Protein AF-0000000080067194 (afdb_homodimer)

Solvent-accessible surface area (backbone atoms only — not comparable to full-atom values): 16342 Å² total; per-residue (Å²): 127,78,78,70,70,75,57,92,46,58,91,54,58,65,71,55,51,49,49,46,51,51,51,24,46,51,63,48,48,61,90,55,68,52,81,42,88,89,47,49,65,57,35,32,50,46,27,33,51,48,39,51,53,51,52,52,62,73,47,53,53,93,48,86,85,49,70,63,46,59,31,41,38,30,36,29,34,41,31,41,45,80,68,72,58,76,77,58,68,68,69,83,74,76,70,77,70,69,82,77,48,74,49,72,47,73,44,74,48,70,56,81,75,51,25,46,60,48,73,45,72,48,73,80,27,52,89,24,42,27,42,36,42,38,36,42,36,40,38,56,51,127,129,78,77,70,68,73,58,92,45,57,93,54,59,66,72,55,51,49,49,47,51,50,52,24,44,50,64,49,46,60,90,56,68,54,82,42,88,90,47,50,64,57,35,34,50,46,28,34,51,47,38,52,54,51,50,53,62,74,47,51,52,91,48,86,86,50,71,63,45,58,31,38,40,29,36,29,35,42,29,40,46,78,68,73,60,74,76,60,68,69,68,84,74,76,69,77,70,70,82,77,49,74,51,70,47,75,44,72,49,70,56,80,72,51,26,47,62,49,75,44,73,49,74,80,27,52,89,24,43,27,42,36,42,39,38,41,34,40,38,56,51,127

Radius of gyration: 20.47 Å; Cα contacts (8 Å, |Δi|>4): 449; chains: 2; bounding box: 40×68×44 Å

Organism: NCBI:txid656916

Nearest PDB structures (foldseek):
  5hxl-assembly1_A-2  TM=9.287E-01  e=2.977E-14  Pyricularia oryzae 70-15
  5hyc-assembly1_A  TM=8.710E-01  e=6.157E-14  Pyricularia oryzae 70-15
  5hyc-assembly1_B  TM=9.328E-01  e=5.818E-13  Pyricularia oryzae 70-15
  5vky-assembly1_B  TM=7.807E-01  e=1.372E-05  Saccharomyces cerevisiae JAY291
  5hxl-assembly1_A-2  TM=9.285E-01  e=4.407E-14  Pyricularia oryzae 70-15

InterPro domains:
  IPR005334 Dynein light chain Tctex-1-like [PF03645] (17-136)
  IPR005334 Dynein light chain Tctex-1-like [PTHR21255] (11-139)
  IPR038586 Tctex-1-like superfamily [G3DSA:3.30.1140.40] (15-141)

Sequence (284 aa):
MAVETAPTSSPVPIADLTKIASEACDSALNGVEGYEHTKVGEWNSQIINTILKALISATAPSTPSAAAPYRFTVNSTIVTTSLIDKSAAAEGAASNTGKRGMHSASGAFWDVNRDGMWTFKYPGADERGLDVVVSVTWFAVNMAVETAPTSSPVPIADLTKIASEACDSALNGVEGYEHTKVGEWNSQIINTILKALISATAPSTPSAAAPYRFTVNSTIVTTSLIDKSAAAEGAASNTGKRGMHSASGAFWDVNRDGMWTFKYPGADERGLDVVVSVTWFAVN

Structure (mmCIF, N/CA/C/O backbone):
data_AF-0000000080067194-model_v1
#
loop_
_entity.id
_entity.type
_entity.pdbx_description
1 polymer 'Dynein light chain (Tctex1)'
#
loop_
_atom_site.group_PDB
_atom_site.id
_atom_site.type_symbol
_atom_site.label_atom_id
_atom_site.label_alt_id
_atom_site.label_comp_id
_atom_site.label_asym_id
_atom_site.label_entity_id
_atom_site.label_seq_id
_atom_site.pdbx_PDB_ins_code
_atom_site.Cartn_x
_atom_site.Cartn_y
_atom_site.Cartn_z
_atom_site.occupancy
_atom_site.B_iso_or_equiv
_atom_site.auth_seq_id
_atom_site.auth_comp_id
_atom_site.auth_asym_id
_atom_site.auth_atom_id
_atom_site.pdbx_PDB_model_num
ATOM 1 N N . MET A 1 1 ? -6.77 13.094 -8.398 1 23.84 1 MET A N 1
ATOM 2 C CA . MET A 1 1 ? -7.453 11.914 -7.883 1 23.84 1 MET A CA 1
ATOM 3 C C . MET A 1 1 ? -7.586 10.844 -8.969 1 23.84 1 MET A C 1
ATOM 5 O O . MET A 1 1 ? -8.398 10.984 -9.883 1 23.84 1 MET A O 1
ATOM 9 N N . ALA A 1 2 ? -6.574 10.398 -9.586 1 30.44 2 ALA A N 1
ATOM 10 C CA . ALA A 1 2 ? -6.664 9.68 -10.859 1 30.44 2 ALA A CA 1
ATOM 11 C C . ALA A 1 2 ? -7.738 8.602 -10.797 1 30.44 2 ALA A C 1
ATOM 13 O O . ALA A 1 2 ? -7.938 7.969 -9.758 1 30.44 2 ALA A O 1
ATOM 14 N N . VAL A 1 3 ? -8.711 8.828 -11.492 1 36.75 3 VAL A N 1
ATOM 15 C CA . VAL A 1 3 ? -9.766 7.863 -11.758 1 36.75 3 VAL A CA 1
ATOM 16 C C . VAL A 1 3 ? -9.164 6.473 -11.945 1 36.75 3 VAL A C 1
ATOM 18 O O . VAL A 1 3 ? -8.266 6.285 -12.773 1 36.75 3 VAL A O 1
ATOM 21 N N . GLU A 1 4 ? -8.75 5.773 -10.938 1 45 4 GLU A N 1
ATOM 22 C CA . GLU A 1 4 ? -8.266 4.398 -11.023 1 45 4 GLU A CA 1
ATOM 23 C C . GLU A 1 4 ? -9.141 3.557 -11.945 1 45 4 GLU A C 1
ATOM 25 O O . GLU A 1 4 ? -10.344 3.434 -11.719 1 45 4 GLU A O 1
ATOM 30 N N . THR A 1 5 ? -8.898 3.621 -13.133 1 47.06 5 THR A N 1
ATOM 31 C CA . THR A 1 5 ? -9.539 2.709 -14.078 1 47.06 5 THR A CA 1
ATOM 32 C C . THR A 1 5 ? -9.734 1.332 -13.445 1 47.06 5 THR A C 1
ATOM 34 O O . THR A 1 5 ? -8.859 0.842 -12.734 1 47.06 5 THR A O 1
ATOM 37 N N . ALA A 1 6 ? -11.055 1.004 -13.25 1 53.69 6 ALA A N 1
ATOM 38 C CA . ALA A 1 6 ? -11.461 -0.319 -12.781 1 53.69 6 ALA A CA 1
ATOM 39 C C . ALA A 1 6 ? -10.57 -1.407 -13.367 1 53.69 6 ALA A C 1
ATOM 41 O O . ALA A 1 6 ? -10.266 -1.396 -14.562 1 53.69 6 ALA A O 1
ATOM 42 N N . PRO A 1 7 ? -9.852 -1.994 -12.398 1 62.62 7 PRO A N 1
ATOM 43 C CA . PRO A 1 7 ? -9.039 -3.092 -12.93 1 62.62 7 PRO A CA 1
ATOM 44 C C . PRO A 1 7 ? -9.836 -4.027 -13.836 1 62.62 7 PRO A C 1
ATOM 46 O O . PRO A 1 7 ? -11.023 -4.258 -13.602 1 62.62 7 PRO A O 1
ATOM 49 N N . THR A 1 8 ? -9.547 -4.32 -15.047 1 60.41 8 THR A N 1
ATOM 50 C CA . THR A 1 8 ? -10.18 -5.156 -16.062 1 60.41 8 THR A CA 1
ATOM 51 C C . THR A 1 8 ? -10.469 -6.547 -15.5 1 60.41 8 THR A C 1
ATOM 53 O O . THR A 1 8 ? -11.438 -7.199 -15.914 1 60.41 8 THR A O 1
ATOM 56 N N . SER A 1 9 ? -9.68 -7.184 -14.492 1 83.12 9 SER A N 1
ATOM 57 C CA . SER A 1 9 ? -9.891 -8.539 -13.984 1 83.12 9 SER A CA 1
ATOM 58 C C . SER A 1 9 ? -9.789 -8.578 -12.469 1 83.12 9 SER A C 1
ATOM 60 O O . SER A 1 9 ? -8.727 -8.867 -11.914 1 83.12 9 SER A O 1
ATOM 62 N N . SER A 1 10 ? -10.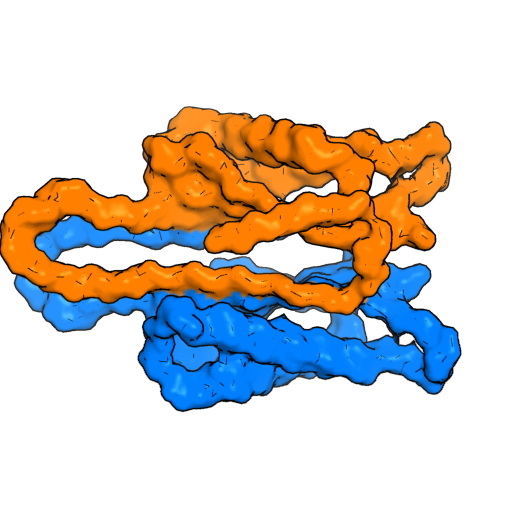82 -8.102 -11.812 1 93.12 10 SER A N 1
ATOM 63 C CA . SER A 1 10 ? -10.875 -8.164 -10.352 1 93.12 10 SER A CA 1
ATOM 64 C C . SER A 1 10 ? -11.5 -9.469 -9.875 1 93.12 10 SER A C 1
ATOM 66 O O . SER A 1 10 ? -12.297 -10.078 -10.586 1 93.12 10 SER A O 1
ATOM 68 N N . PRO A 1 11 ? -11.086 -9.969 -8.711 1 95.56 11 PRO A N 1
ATOM 69 C CA . PRO A 1 11 ? -11.594 -11.242 -8.195 1 95.56 11 PRO A CA 1
ATOM 70 C C . PRO A 1 11 ? -13.094 -11.219 -7.926 1 95.56 11 PRO A C 1
ATOM 72 O O . PRO A 1 11 ? -13.742 -12.266 -7.934 1 95.56 11 PRO A O 1
ATOM 75 N N . VAL A 1 12 ? -13.617 -10.062 -7.613 1 96.56 12 VAL A N 1
ATOM 76 C CA . VAL A 1 12 ? -15.047 -9.797 -7.453 1 96.56 12 VAL A CA 1
ATOM 77 C C . VAL A 1 12 ? -15.414 -8.508 -8.195 1 96.56 12 VAL A C 1
ATOM 79 O O . VAL A 1 12 ? -14.57 -7.641 -8.406 1 96.56 12 VAL A O 1
ATOM 82 N N . PRO A 1 13 ? -16.703 -8.414 -8.602 1 96.06 13 PRO A N 1
ATOM 83 C CA . PRO A 1 13 ? -17.078 -7.176 -9.281 1 96.06 13 PRO A CA 1
ATOM 84 C C . PRO A 1 13 ? -16.781 -5.934 -8.445 1 96.06 13 PRO A C 1
ATOM 86 O O . PRO A 1 13 ? -16.938 -5.957 -7.219 1 96.06 13 PRO A O 1
ATOM 89 N N . ILE A 1 14 ? -16.453 -4.844 -9.102 1 96.25 14 ILE A N 1
ATOM 90 C CA . ILE A 1 14 ? -16.031 -3.611 -8.438 1 96.25 14 ILE A CA 1
ATOM 91 C C . ILE A 1 14 ? -17.156 -3.094 -7.551 1 96.25 14 ILE A C 1
ATOM 93 O O . ILE A 1 14 ? -16.922 -2.545 -6.477 1 96.25 14 ILE A O 1
ATOM 97 N N . ALA A 1 15 ? -18.328 -3.209 -8.008 1 96.62 15 ALA A N 1
ATOM 98 C CA . ALA A 1 15 ? -19.469 -2.797 -7.199 1 96.62 15 ALA A CA 1
ATOM 99 C C . ALA A 1 15 ? -19.5 -3.541 -5.867 1 96.62 15 ALA A C 1
ATOM 101 O O . ALA A 1 15 ? -19.812 -2.953 -4.828 1 96.62 15 ALA A O 1
ATOM 102 N N . ASP A 1 16 ? -19.188 -4.832 -5.91 1 97.62 16 ASP A N 1
ATOM 103 C CA . ASP A 1 16 ? -19.141 -5.637 -4.691 1 97.62 16 ASP A CA 1
ATOM 104 C C . ASP A 1 16 ? -17.953 -5.242 -3.818 1 97.62 16 ASP A C 1
ATOM 106 O O . ASP A 1 16 ? -18.078 -5.164 -2.594 1 97.62 16 ASP A O 1
ATOM 110 N N . LEU A 1 17 ? -16.781 -5.023 -4.441 1 97.81 17 LEU A N 1
ATOM 111 C CA . LEU A 1 17 ? -15.609 -4.57 -3.709 1 97.81 17 LEU A CA 1
ATOM 112 C C . LEU A 1 17 ? -15.891 -3.26 -2.98 1 97.81 17 LEU A C 1
ATOM 114 O O . LEU A 1 17 ? -15.531 -3.1 -1.813 1 97.81 17 LEU A O 1
ATOM 118 N N . THR A 1 18 ? -16.578 -2.369 -3.67 1 98.19 18 THR A N 1
ATOM 119 C CA . THR A 1 18 ? -16.953 -1.08 -3.094 1 98.19 18 THR A CA 1
ATOM 120 C C . THR A 1 18 ? -17.875 -1.267 -1.892 1 98.19 18 THR A C 1
ATOM 122 O O . THR A 1 18 ? -17.688 -0.628 -0.854 1 98.19 18 THR A O 1
ATOM 125 N N . LYS A 1 19 ? -18.812 -2.131 -2.08 1 98.56 19 LYS A N 1
ATOM 126 C CA . LYS A 1 19 ? -19.734 -2.428 -0.989 1 98.56 19 LYS A CA 1
ATOM 127 C C . LYS A 1 19 ? -19 -3.016 0.21 1 98.56 19 LYS A C 1
ATOM 129 O O . LYS A 1 19 ? -19.203 -2.586 1.346 1 98.56 19 LYS A O 1
ATOM 134 N N . ILE A 1 20 ? -18.125 -3.977 -0.023 1 98.69 20 ILE A N 1
ATOM 135 C CA . ILE A 1 20 ? -17.344 -4.621 1.024 1 98.69 20 ILE A CA 1
ATOM 136 C C . ILE A 1 20 ? -16.531 -3.572 1.779 1 98.69 20 ILE A C 1
ATOM 138 O O . ILE A 1 20 ? -16.547 -3.529 3.012 1 98.69 20 ILE A O 1
ATOM 142 N N . ALA A 1 21 ? -15.836 -2.689 1.052 1 98.81 21 ALA A N 1
ATOM 143 C CA . ALA A 1 21 ? -14.984 -1.672 1.663 1 98.81 21 ALA A CA 1
ATOM 144 C C . ALA A 1 21 ? -15.82 -0.649 2.43 1 98.81 21 ALA A C 1
ATOM 146 O O . ALA A 1 21 ? -15.453 -0.241 3.533 1 98.81 21 ALA A O 1
ATOM 147 N N . SER A 1 22 ? -16.938 -0.228 1.842 1 98.81 22 SER A N 1
ATOM 148 C CA . SER A 1 22 ? -17.812 0.746 2.492 1 98.81 22 SER A CA 1
ATOM 149 C C . SER A 1 22 ? -18.359 0.206 3.809 1 98.81 22 SER A C 1
ATOM 151 O O . SER A 1 22 ? -18.344 0.902 4.828 1 98.81 22 SER A O 1
ATOM 153 N N . GLU A 1 23 ? -18.812 -1.011 3.793 1 98.75 23 GLU A N 1
ATOM 154 C CA . GLU A 1 23 ? -19.391 -1.625 4.984 1 98.75 23 GLU A CA 1
ATOM 155 C C . GLU A 1 23 ? -18.328 -1.822 6.07 1 98.75 23 GLU A C 1
ATOM 157 O O . GLU A 1 23 ? -18.609 -1.674 7.258 1 98.75 23 GLU A O 1
ATOM 162 N N . ALA A 1 24 ? -17.125 -2.238 5.672 1 98.94 24 ALA A N 1
ATOM 163 C CA . ALA A 1 24 ? -16.016 -2.379 6.621 1 98.94 24 ALA A CA 1
ATOM 164 C C . ALA A 1 24 ? -15.727 -1.052 7.312 1 98.94 24 ALA A C 1
ATOM 166 O O . ALA A 1 24 ? -15.555 -1.005 8.531 1 98.94 24 ALA A O 1
ATOM 167 N N . CYS A 1 25 ? -15.703 0.027 6.562 1 98.88 25 CYS A N 1
ATOM 168 C CA . CYS A 1 25 ? -15.445 1.351 7.121 1 98.88 25 CYS A CA 1
ATOM 169 C C . CYS A 1 25 ? -16.609 1.804 8 1 98.88 25 CYS A C 1
ATOM 171 O O . CYS A 1 25 ? -16.391 2.338 9.094 1 98.88 25 CYS A O 1
ATOM 173 N N . ASP A 1 26 ? -17.844 1.602 7.52 1 98.62 26 ASP A N 1
ATOM 174 C CA . ASP A 1 26 ? -19.016 1.959 8.297 1 98.62 26 ASP A CA 1
ATOM 175 C C . ASP A 1 26 ? -18.984 1.308 9.68 1 98.62 26 ASP A C 1
ATOM 177 O O . ASP A 1 26 ? -19.25 1.963 10.688 1 98.62 26 ASP A O 1
ATOM 181 N N . SER A 1 27 ? -18.656 0.092 9.648 1 98.69 27 SER A N 1
ATOM 182 C CA . SER A 1 27 ? -18.641 -0.665 10.898 1 98.69 27 SER A CA 1
ATOM 183 C C . SER A 1 27 ? -17.516 -0.183 11.812 1 98.69 27 SER A C 1
ATOM 185 O O . SER A 1 27 ? -17.734 0.059 13 1 98.69 27 SER A O 1
ATOM 187 N N . ALA A 1 28 ? -16.297 0.003 11.312 1 98.75 28 ALA A N 1
ATOM 188 C CA . ALA A 1 28 ? -15.117 0.354 12.102 1 98.75 28 ALA A CA 1
ATOM 189 C C . ALA A 1 28 ? -15.227 1.772 12.656 1 98.75 28 ALA A C 1
ATOM 191 O O . ALA A 1 28 ? -14.727 2.064 13.742 1 98.75 28 ALA A O 1
ATOM 192 N N . LEU A 1 29 ? -15.938 2.648 11.938 1 98.38 29 LEU A N 1
ATOM 193 C CA . LEU A 1 29 ? -15.945 4.059 12.305 1 98.38 29 LEU A CA 1
ATOM 194 C C . LEU A 1 29 ? -17.312 4.477 12.828 1 98.38 29 LEU A C 1
ATOM 196 O O . LEU A 1 29 ? -17.641 5.664 12.852 1 98.38 29 LEU A O 1
ATOM 200 N N . ASN A 1 30 ? -18.078 3.498 13.07 1 97.5 30 ASN A N 1
ATOM 201 C CA . ASN A 1 30 ? -19.375 3.809 13.672 1 97.5 30 ASN A CA 1
ATOM 202 C C . ASN A 1 30 ? -19.219 4.598 14.969 1 97.5 30 ASN A C 1
ATOM 204 O O . ASN A 1 30 ? -18.516 4.156 15.891 1 97.5 30 ASN A O 1
ATOM 208 N N . GLY A 1 31 ? -19.734 5.785 15.05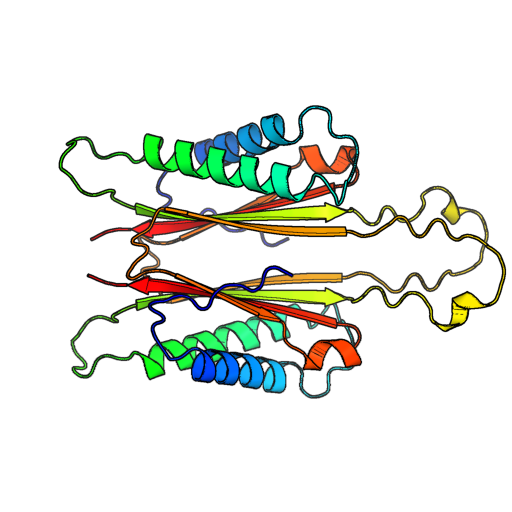5 1 96.94 31 GLY A N 1
ATOM 209 C CA . GLY A 1 31 ? -19.688 6.609 16.25 1 96.94 31 GLY A CA 1
ATOM 210 C C . GLY A 1 31 ? -18.422 7.438 16.359 1 96.94 31 GLY A C 1
ATOM 211 O O . GLY A 1 31 ? -18.234 8.172 17.328 1 96.94 31 GLY A O 1
ATOM 212 N N . VAL A 1 32 ? -17.547 7.324 15.461 1 96.56 32 VAL A N 1
ATOM 213 C CA . VAL A 1 32 ? -16.297 8.078 15.469 1 96.56 32 VAL A CA 1
ATOM 214 C C . VAL A 1 32 ? -16.547 9.5 14.969 1 96.56 32 VAL A C 1
ATOM 216 O O . VAL A 1 32 ? -17.203 9.695 13.945 1 96.56 32 VAL A O 1
ATOM 219 N N . GLU A 1 33 ? -16.016 10.477 15.664 1 94.88 33 GLU A N 1
ATOM 220 C CA . GLU A 1 33 ? -16.281 11.859 15.305 1 94.88 33 GLU A CA 1
ATOM 221 C C . GLU A 1 33 ? -15.016 12.578 14.867 1 94.88 33 GLU A C 1
ATOM 223 O O . GLU A 1 33 ? -15.055 13.766 14.523 1 94.88 33 GLU A O 1
ATOM 228 N N . GLY A 1 34 ? -13.922 11.93 15.031 1 94.56 34 GLY A N 1
ATOM 229 C CA . GLY A 1 34 ? -12.648 12.523 14.648 1 94.56 34 GLY A CA 1
ATOM 230 C C . GLY A 1 34 ? -11.469 11.602 14.891 1 94.56 34 GLY A C 1
ATOM 231 O O . GLY A 1 34 ? -11.625 10.523 15.461 1 94.56 34 GLY A O 1
ATOM 232 N N . TYR A 1 35 ? -10.375 12.086 14.461 1 95.38 35 TYR A N 1
ATOM 233 C CA . TYR A 1 35 ? -9.148 11.305 14.562 1 95.38 35 TYR A CA 1
ATOM 234 C C . TYR A 1 35 ? -8.75 11.102 16.016 1 95.38 35 TYR A C 1
ATOM 236 O O . TYR A 1 35 ? -8.766 12.047 16.812 1 95.38 35 TYR A O 1
ATOM 244 N N . GLU A 1 36 ? -8.391 9.93 16.453 1 95.69 36 GLU A N 1
ATOM 245 C CA . GLU A 1 36 ? -7.891 9.594 17.781 1 95.69 36 GLU A CA 1
ATOM 246 C C . GLU A 1 36 ? -6.656 8.703 17.688 1 95.69 36 GLU A C 1
ATOM 248 O O . GLU A 1 36 ? -6.758 7.516 17.375 1 95.69 36 GLU A O 1
ATOM 253 N N . HIS A 1 37 ? -5.516 9.227 18.094 1 94.62 37 HIS A N 1
ATOM 254 C CA . HIS A 1 37 ? -4.242 8.523 17.969 1 94.62 37 HIS A CA 1
ATOM 255 C C . HIS A 1 37 ? -4.27 7.184 18.688 1 94.62 37 HIS A C 1
ATOM 257 O O . HIS A 1 37 ? -3.643 6.219 18.234 1 94.62 37 HIS A O 1
ATOM 263 N N . THR A 1 38 ? -5 7.129 19.656 1 96.75 38 THR A N 1
ATOM 264 C CA . THR A 1 38 ? -4.984 5.934 20.484 1 96.75 38 THR A CA 1
ATOM 265 C C . THR A 1 38 ? -5.91 4.863 19.922 1 96.75 38 THR A C 1
ATOM 267 O O . THR A 1 38 ? -5.852 3.703 20.328 1 96.75 38 THR A O 1
ATOM 270 N N . LYS A 1 39 ? -6.797 5.203 18.938 1 97.94 39 LYS A N 1
ATOM 271 C CA . LYS A 1 39 ? -7.805 4.262 18.469 1 97.94 39 LYS A CA 1
ATOM 272 C C . LYS A 1 39 ? -7.629 3.967 16.984 1 97.94 39 LYS A C 1
ATOM 274 O O . LYS A 1 39 ? -8.117 2.951 16.484 1 97.94 39 LYS A O 1
ATOM 279 N N . VAL A 1 40 ? -7.008 4.816 16.266 1 98.19 40 VAL A N 1
ATOM 280 C CA . VAL A 1 40 ? -6.938 4.758 14.812 1 98.19 40 VAL A CA 1
ATOM 281 C C . VAL A 1 40 ? -6.324 3.43 14.383 1 98.19 40 VAL A C 1
ATOM 283 O O . VAL A 1 40 ? -6.699 2.875 13.344 1 98.19 40 VAL A O 1
ATOM 286 N N . GLY A 1 41 ? -5.395 2.918 15.141 1 98.38 41 GLY A N 1
ATOM 287 C CA . GLY A 1 41 ? -4.828 1.608 14.852 1 98.38 41 GLY A CA 1
ATOM 288 C C . GLY A 1 41 ? -5.863 0.5 14.844 1 98.38 41 GLY A C 1
ATOM 289 O O . GLY A 1 41 ? -5.84 -0.376 13.977 1 98.38 41 GLY A O 1
ATOM 290 N N . GLU A 1 42 ? -6.676 0.546 15.789 1 98.69 42 GLU A N 1
ATOM 291 C CA . GLU A 1 42 ? -7.742 -0.448 15.883 1 98.69 42 GLU A CA 1
ATOM 292 C C . GLU A 1 42 ? -8.727 -0.314 14.727 1 98.69 42 GLU A C 1
ATOM 294 O O . GLU A 1 42 ? -9.18 -1.317 14.172 1 98.69 42 GLU A O 1
ATOM 299 N N . TRP A 1 43 ? -9.109 0.909 14.383 1 98.81 43 TRP A N 1
ATOM 300 C CA . TRP A 1 43 ? -10.023 1.134 13.266 1 98.81 43 TRP A CA 1
ATOM 301 C C . TRP A 1 43 ? -9.453 0.543 11.977 1 98.81 43 TRP A C 1
ATOM 303 O O . TRP A 1 43 ? -10.148 -0.18 11.266 1 98.81 43 TRP A O 1
ATOM 313 N N . ASN A 1 44 ? -8.18 0.803 11.711 1 98.88 44 ASN A N 1
ATOM 314 C CA . ASN A 1 44 ? -7.523 0.268 10.523 1 98.88 44 ASN A CA 1
ATOM 315 C C . ASN A 1 44 ? -7.496 -1.258 10.539 1 98.88 44 ASN A C 1
ATOM 317 O O . ASN A 1 44 ? -7.77 -1.896 9.523 1 98.88 44 ASN A O 1
ATOM 321 N N . SER A 1 45 ? -7.207 -1.807 11.672 1 98.88 45 SER A N 1
ATOM 322 C CA . SER A 1 45 ? -7.164 -3.262 11.789 1 98.88 45 SER A CA 1
ATOM 323 C C . SER A 1 45 ? -8.531 -3.877 11.5 1 98.88 45 SER A C 1
ATOM 325 O O . SER A 1 45 ? -8.625 -4.895 10.805 1 98.88 45 SER A O 1
ATOM 327 N N . GLN A 1 46 ? -9.531 -3.305 12 1 98.94 46 GLN A N 1
ATOM 328 C CA . GLN A 1 46 ? -10.875 -3.812 11.773 1 98.94 46 GLN A CA 1
ATOM 329 C C . GLN A 1 46 ? -11.258 -3.727 10.297 1 98.94 46 GLN A C 1
ATOM 331 O O . GLN A 1 46 ? -11.82 -4.668 9.734 1 98.94 46 GLN A O 1
ATOM 336 N N . ILE A 1 47 ? -10.945 -2.611 9.68 1 98.94 47 ILE A N 1
ATOM 337 C CA . ILE A 1 47 ? -11.234 -2.42 8.266 1 98.94 47 ILE A CA 1
ATOM 338 C C . ILE A 1 47 ? -10.531 -3.5 7.441 1 98.94 47 ILE A C 1
ATOM 340 O O . ILE A 1 47 ? -11.164 -4.188 6.637 1 98.94 47 ILE A O 1
ATOM 344 N N . ILE A 1 48 ? -9.305 -3.697 7.688 1 98.94 48 ILE A N 1
ATOM 345 C CA . ILE A 1 48 ? -8.461 -4.625 6.934 1 98.94 48 ILE A CA 1
ATOM 346 C C . ILE A 1 48 ? -8.977 -6.051 7.109 1 98.94 48 ILE A C 1
ATOM 348 O O . ILE A 1 48 ? -9.188 -6.766 6.129 1 98.94 48 ILE A O 1
ATOM 352 N N . ASN A 1 49 ? -9.258 -6.438 8.32 1 98.88 49 ASN A N 1
ATOM 353 C CA . ASN A 1 49 ? -9.695 -7.797 8.625 1 98.88 49 ASN A CA 1
ATOM 354 C C . ASN A 1 49 ? -11.055 -8.102 8.008 1 98.88 49 ASN A C 1
ATOM 356 O O . ASN A 1 49 ? -11.273 -9.195 7.48 1 98.88 49 ASN A O 1
ATOM 360 N N . THR A 1 50 ? -11.953 -7.168 8.117 1 98.94 50 THR A N 1
ATOM 361 C CA . THR A 1 50 ? -13.289 -7.336 7.547 1 98.94 50 THR A CA 1
ATOM 362 C C . THR A 1 50 ? -13.211 -7.52 6.035 1 98.94 50 THR A C 1
ATOM 364 O O . THR A 1 50 ? -13.859 -8.406 5.48 1 98.94 50 THR A O 1
ATOM 367 N N . ILE A 1 51 ? -12.422 -6.742 5.379 1 98.88 51 ILE A N 1
ATOM 368 C CA . ILE A 1 51 ? -12.305 -6.801 3.928 1 98.88 51 ILE A CA 1
ATOM 369 C C . ILE A 1 51 ? -11.641 -8.109 3.514 1 98.88 51 ILE A C 1
ATOM 371 O O . ILE A 1 51 ? -12.109 -8.789 2.598 1 98.88 51 ILE A O 1
ATOM 375 N N . LEU A 1 52 ? -10.555 -8.508 4.215 1 98.88 52 LEU A N 1
ATOM 376 C CA . LEU A 1 52 ? -9.875 -9.75 3.893 1 98.88 52 LEU A CA 1
ATOM 377 C C . LEU A 1 52 ? -10.812 -10.945 4.031 1 98.88 52 LEU A C 1
ATOM 379 O O . LEU A 1 52 ? -10.891 -11.789 3.139 1 98.88 52 LEU A O 1
ATOM 383 N N . LYS A 1 53 ? -11.57 -10.969 5.129 1 98.75 53 LYS A N 1
ATOM 384 C CA . LYS A 1 53 ? -12.508 -12.062 5.359 1 98.75 53 LYS A CA 1
ATOM 385 C C . LYS A 1 53 ? -13.555 -12.133 4.254 1 98.75 53 LYS A C 1
ATOM 387 O O . LYS A 1 53 ? -13.875 -13.219 3.76 1 98.75 53 LYS A O 1
ATOM 392 N N . ALA A 1 54 ? -14.086 -11.016 3.871 1 98.75 54 ALA A N 1
ATOM 393 C CA . ALA A 1 54 ? -15.102 -10.961 2.824 1 98.75 54 ALA A CA 1
ATOM 394 C C . ALA A 1 54 ? -14.547 -11.445 1.489 1 98.75 54 ALA A C 1
ATOM 396 O O . ALA A 1 54 ? -15.211 -12.188 0.765 1 98.75 54 ALA A O 1
ATOM 397 N N . LEU A 1 55 ? -13.336 -11.055 1.098 1 98.38 55 LEU A N 1
ATOM 398 C CA . LEU A 1 55 ? -12.734 -11.422 -0.176 1 98.38 55 LEU A CA 1
ATOM 399 C C . LEU A 1 55 ? -12.406 -12.914 -0.213 1 98.38 55 LEU A C 1
ATOM 401 O O . LEU A 1 55 ? -12.641 -13.578 -1.228 1 98.38 55 LEU A O 1
ATOM 405 N N . ILE A 1 56 ? -11.844 -13.406 0.909 1 97.56 56 ILE A N 1
ATOM 406 C CA . ILE A 1 56 ? -11.531 -14.828 1.012 1 97.56 56 ILE A CA 1
ATOM 407 C C . ILE A 1 56 ? -12.812 -15.648 0.825 1 97.56 56 ILE A C 1
ATOM 409 O O . ILE A 1 56 ? -12.82 -16.625 0.076 1 97.56 56 ILE A O 1
ATOM 413 N N . SER A 1 57 ? -13.859 -15.172 1.469 1 97.25 57 SER A N 1
ATOM 414 C CA . SER A 1 57 ? -15.141 -15.875 1.377 1 97.25 57 SER A CA 1
ATOM 415 C C . SER A 1 57 ? -15.711 -15.797 -0.034 1 97.25 57 SER A C 1
ATOM 417 O O . SER A 1 57 ? -16.172 -16.797 -0.578 1 97.25 57 SER A O 1
ATOM 419 N N . ALA A 1 58 ? -15.656 -14.688 -0.657 1 96.69 58 ALA A N 1
ATOM 420 C CA . ALA A 1 58 ? -16.281 -14.445 -1.958 1 96.69 58 ALA A CA 1
ATOM 421 C C . ALA A 1 58 ? -15.523 -15.18 -3.066 1 96.69 58 ALA A C 1
ATOM 423 O O . ALA A 1 58 ? -16.078 -15.406 -4.148 1 96.69 58 ALA A O 1
ATOM 424 N N . THR A 1 59 ? -14.266 -15.516 -2.811 1 96.12 59 THR A N 1
ATOM 425 C CA . THR A 1 59 ? -13.461 -16.125 -3.863 1 96.12 59 THR A CA 1
ATOM 426 C C . THR A 1 59 ? -13.102 -17.562 -3.506 1 96.12 59 THR A C 1
ATOM 428 O O . THR A 1 59 ? -12.219 -18.156 -4.129 1 96.12 59 THR A O 1
ATOM 431 N N . ALA A 1 60 ? -13.695 -18.078 -2.471 1 94.19 60 ALA A N 1
ATOM 432 C CA . ALA A 1 60 ? -13.422 -19.453 -2.057 1 94.19 60 ALA A CA 1
ATOM 433 C C . ALA A 1 60 ? -13.695 -20.438 -3.197 1 94.19 60 ALA A C 1
ATOM 435 O O . ALA A 1 60 ? -14.672 -20.281 -3.932 1 94.19 60 ALA A O 1
ATOM 436 N N . PRO A 1 61 ? -12.805 -21.391 -3.297 1 91.69 61 PRO A N 1
ATOM 437 C CA . PRO A 1 61 ? -13.047 -22.391 -4.34 1 91.69 61 PRO A CA 1
ATOM 438 C C . PRO A 1 61 ? -14.273 -23.25 -4.043 1 91.69 61 PRO A C 1
ATOM 440 O O . PRO A 1 61 ? -14.672 -23.375 -2.887 1 91.69 61 PRO A O 1
ATOM 443 N N . SER A 1 62 ? -14.766 -23.812 -5.074 1 89.88 62 SER A N 1
ATOM 444 C CA . SER A 1 62 ? -15.938 -24.672 -4.945 1 89.88 62 SER A CA 1
ATOM 445 C C . SER A 1 62 ? -15.57 -26.016 -4.301 1 89.88 62 SER A C 1
ATOM 447 O O . SER A 1 62 ? -16.406 -26.641 -3.646 1 89.88 62 SER A O 1
ATOM 449 N N . THR A 1 63 ? -14.375 -26.422 -4.543 1 88.56 63 THR A N 1
ATOM 450 C CA . THR A 1 63 ? -13.883 -27.656 -3.932 1 88.56 63 THR A CA 1
ATOM 451 C C . THR A 1 63 ? -13.023 -27.344 -2.711 1 88.56 63 THR A C 1
ATOM 453 O O . THR A 1 63 ? -12.016 -26.641 -2.816 1 88.56 63 THR A O 1
ATOM 456 N N . PRO A 1 64 ? -13.398 -27.859 -1.584 1 81.75 64 PRO A N 1
ATOM 457 C CA . PRO A 1 64 ? -12.711 -27.516 -0.338 1 81.75 64 PRO A CA 1
ATOM 458 C C . PRO A 1 64 ? -11.227 -27.859 -0.375 1 81.75 64 PRO A C 1
ATOM 460 O O . PRO A 1 64 ? -10.422 -27.203 0.296 1 81.75 64 PRO A O 1
ATOM 463 N N . SER A 1 65 ? -10.875 -28.781 -1.151 1 86.81 65 SER A N 1
ATOM 464 C CA . SER A 1 65 ? -9.477 -29.203 -1.169 1 86.81 65 SER A CA 1
ATOM 465 C C . SER A 1 65 ? -8.664 -28.359 -2.146 1 86.81 65 SER A C 1
ATOM 467 O O . SER A 1 65 ? -7.43 -28.422 -2.152 1 86.81 65 SER A O 1
ATOM 469 N N . ALA A 1 66 ? -9.367 -27.484 -2.779 1 88.38 66 ALA A N 1
ATOM 470 C CA . ALA A 1 66 ? -8.656 -26.703 -3.787 1 88.38 66 ALA A CA 1
ATOM 471 C C . ALA A 1 66 ? -7.969 -25.5 -3.158 1 88.38 66 ALA A C 1
ATOM 473 O O . ALA A 1 66 ? -8.492 -24.906 -2.217 1 88.38 66 ALA A O 1
ATOM 474 N N . ALA A 1 67 ? -6.855 -25.125 -3.623 1 89.81 67 ALA A N 1
ATOM 475 C CA . ALA A 1 67 ? -6.094 -23.969 -3.139 1 89.81 67 ALA A CA 1
ATOM 476 C C . ALA A 1 67 ? -6.828 -22.656 -3.439 1 89.81 67 ALA A C 1
ATOM 478 O O . ALA A 1 67 ? -7.547 -22.562 -4.438 1 89.81 67 ALA A O 1
ATOM 479 N N . ALA A 1 68 ? -6.723 -21.688 -2.555 1 93.69 68 ALA A N 1
ATOM 480 C CA . ALA A 1 68 ? -7.289 -20.359 -2.787 1 93.69 68 ALA A CA 1
ATOM 481 C C . ALA A 1 68 ? -6.82 -19.797 -4.121 1 93.69 68 ALA A C 1
ATOM 483 O O . ALA A 1 68 ? -5.629 -19.828 -4.438 1 93.69 68 ALA A O 1
ATOM 484 N N . PRO A 1 69 ? -7.66 -19.281 -4.848 1 95.56 69 PRO A N 1
ATOM 485 C CA . PRO A 1 69 ? -7.305 -18.812 -6.188 1 95.56 69 PRO A CA 1
ATOM 486 C C . PRO A 1 69 ? -6.582 -17.453 -6.168 1 95.56 69 PRO A C 1
ATOM 488 O O . PRO A 1 69 ? -6.008 -17.047 -7.176 1 95.56 69 PRO A O 1
ATOM 491 N N . TYR A 1 70 ? -6.695 -16.797 -5.023 1 96.88 70 TYR A N 1
ATOM 492 C CA . TYR A 1 70 ? -6.062 -15.477 -4.941 1 96.88 70 TYR 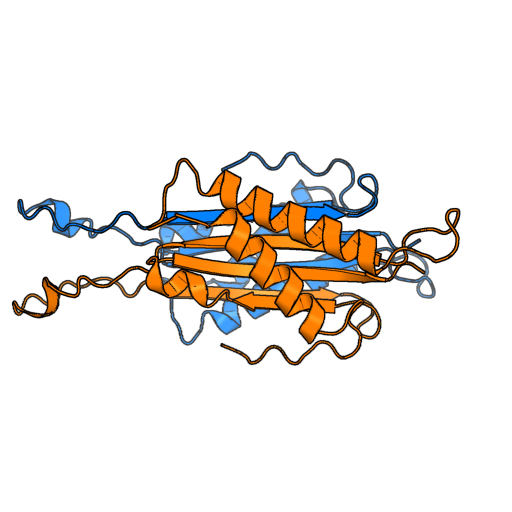A CA 1
ATOM 493 C C . TYR A 1 70 ? -5.344 -15.305 -3.607 1 96.88 70 TYR A C 1
ATOM 495 O O . TYR A 1 70 ? -5.773 -15.852 -2.588 1 96.88 70 TYR A O 1
ATOM 503 N N . ARG A 1 71 ? -4.273 -14.594 -3.662 1 97.62 71 ARG A N 1
ATOM 504 C CA . ARG A 1 71 ? -3.67 -13.953 -2.498 1 97.62 71 ARG A CA 1
ATOM 505 C C . ARG A 1 71 ? -4.012 -12.469 -2.449 1 97.62 71 ARG A C 1
ATOM 507 O O . ARG A 1 71 ? -4.23 -11.844 -3.488 1 97.62 71 ARG A O 1
ATOM 514 N N . PHE A 1 72 ? -4.117 -11.914 -1.252 1 98.44 72 PHE A N 1
ATOM 515 C CA . PHE A 1 72 ? -4.59 -10.547 -1.095 1 98.44 72 PHE A CA 1
ATOM 516 C C . PHE A 1 72 ? -3.684 -9.766 -0.152 1 98.44 72 PHE A C 1
ATOM 518 O O . PHE A 1 72 ? -3.168 -10.312 0.823 1 98.44 72 PHE A O 1
ATOM 525 N N . THR A 1 73 ? -3.506 -8.484 -0.422 1 98.56 73 THR A N 1
ATOM 526 C CA . THR A 1 73 ? -3.105 -7.492 0.568 1 98.56 73 THR A CA 1
ATOM 527 C C . THR A 1 73 ? -4.141 -6.375 0.666 1 98.56 73 THR A C 1
ATOM 529 O O . THR A 1 73 ? -4.715 -5.961 -0.345 1 98.56 73 THR A O 1
ATOM 532 N N . VAL A 1 74 ? -4.414 -5.922 1.831 1 98.81 74 VAL A N 1
ATOM 533 C CA . VAL A 1 74 ? -5.273 -4.766 2.082 1 98.81 74 VAL A CA 1
ATOM 534 C C . VAL A 1 74 ? -4.527 -3.744 2.938 1 98.81 74 VAL A C 1
ATOM 536 O O . VAL A 1 74 ? -3.953 -4.094 3.973 1 98.81 74 VAL A O 1
ATOM 539 N N . ASN A 1 75 ? -4.449 -2.57 2.49 1 98.69 75 ASN A N 1
ATOM 540 C CA . ASN A 1 75 ? -3.902 -1.438 3.229 1 98.69 75 ASN A CA 1
ATOM 541 C C . ASN A 1 75 ? -4.98 -0.407 3.555 1 98.69 75 ASN A C 1
ATOM 543 O O . ASN A 1 75 ? -5.812 -0.085 2.709 1 98.69 75 ASN A O 1
ATOM 547 N N . SER A 1 76 ? -4.992 0.044 4.727 1 98.75 76 SER A N 1
ATOM 548 C CA . SER A 1 76 ? -5.891 1.105 5.164 1 98.75 76 SER A CA 1
ATOM 549 C C . SER A 1 76 ? -5.121 2.25 5.812 1 98.75 76 SER A C 1
ATOM 551 O O . SER A 1 76 ? -4.293 2.025 6.699 1 98.75 76 SER A O 1
ATOM 553 N N . THR A 1 77 ? -5.414 3.467 5.367 1 97.69 77 THR A N 1
ATOM 554 C CA . THR A 1 77 ? -4.805 4.68 5.898 1 97.69 77 THR A CA 1
ATOM 555 C C . THR A 1 77 ? -5.875 5.676 6.336 1 97.69 77 THR A C 1
ATOM 557 O O . THR A 1 77 ? -6.781 6 5.57 1 97.69 77 THR A O 1
ATOM 560 N N . ILE A 1 78 ? -5.715 6.148 7.52 1 97.06 78 ILE A N 1
ATOM 561 C CA . ILE A 1 78 ? -6.598 7.176 8.055 1 97.06 78 ILE A CA 1
ATOM 562 C C . ILE A 1 78 ? -5.793 8.43 8.383 1 97.06 78 ILE A C 1
ATOM 564 O O . ILE A 1 78 ? -4.746 8.352 9.023 1 97.06 78 ILE A O 1
ATOM 568 N N . VAL A 1 79 ? -6.266 9.562 7.883 1 94.31 79 VAL A N 1
ATOM 569 C CA . VAL A 1 79 ? -5.598 10.844 8.086 1 94.31 79 VAL A CA 1
ATOM 570 C C . VAL A 1 79 ? -6.598 11.875 8.602 1 94.31 79 VAL A C 1
ATOM 572 O O . VAL A 1 79 ? -7.781 11.82 8.258 1 94.31 79 VAL A O 1
ATOM 575 N N . THR A 1 80 ? -6.043 12.781 9.445 1 91.88 80 THR A N 1
ATOM 576 C CA . THR A 1 80 ? -6.848 13.953 9.773 1 91.88 80 THR A CA 1
ATOM 577 C C . THR A 1 80 ? -6.984 14.867 8.562 1 91.88 80 THR A C 1
ATOM 579 O O . THR A 1 80 ? -6.031 15.047 7.805 1 91.88 80 THR A O 1
ATOM 582 N N . THR A 1 81 ? -8.18 15.266 8.234 1 81.75 81 THR A N 1
ATOM 583 C CA . THR A 1 81 ? -8.344 16.266 7.188 1 81.75 81 THR A CA 1
ATOM 584 C C . THR A 1 81 ? -8.031 17.656 7.727 1 81.75 81 THR A C 1
ATOM 586 O O . THR A 1 81 ? -8.367 17.984 8.867 1 81.75 81 THR A O 1
ATOM 589 N N . SER A 1 82 ? -6.766 18.203 7.746 1 54.81 82 SER A N 1
ATOM 590 C CA . SER A 1 82 ? -6.531 19.547 8.273 1 54.81 82 SER A CA 1
ATOM 591 C C . SER A 1 82 ? -7.73 20.453 8.023 1 54.81 82 SER A C 1
ATOM 593 O O . SER A 1 82 ? -8.031 20.797 6.875 1 54.81 82 SER A O 1
ATOM 595 N N . LEU A 1 83 ? -8.805 20.312 8.664 1 46.97 83 LEU A N 1
ATOM 596 C CA . LEU A 1 83 ? -9.844 21.344 8.617 1 46.97 83 LEU A CA 1
ATOM 597 C C . LEU A 1 83 ? -9.242 22.734 8.797 1 46.97 83 LEU A C 1
ATOM 599 O O . LEU A 1 83 ? -8.562 23 9.797 1 46.97 83 LEU A O 1
ATOM 603 N N . ILE A 1 84 ? -8.602 23.438 7.875 1 43.53 84 ILE A N 1
ATOM 604 C CA . ILE A 1 84 ? -8.461 24.875 8.102 1 43.53 84 ILE A CA 1
ATOM 605 C C . ILE A 1 84 ? -9.578 25.359 9.016 1 43.53 84 ILE A C 1
ATOM 607 O O . ILE A 1 84 ? -10.75 25 8.828 1 43.53 84 ILE A O 1
ATOM 611 N N . ASP A 1 85 ? -9.273 25.875 10.109 1 42.56 85 ASP A N 1
ATOM 612 C CA . ASP A 1 85 ? -10.102 26.562 11.094 1 42.56 85 ASP A CA 1
ATOM 613 C C . ASP A 1 85 ? -11.211 27.359 10.406 1 42.56 85 ASP A C 1
ATOM 615 O O . ASP A 1 85 ? -10.938 28.328 9.688 1 42.56 85 ASP A O 1
ATOM 619 N N . LYS A 1 86 ? -12.297 26.812 9.938 1 40.62 86 LYS A N 1
ATOM 620 C CA . LYS A 1 86 ? -13.414 27.672 9.602 1 40.62 86 LYS A CA 1
ATOM 621 C C . LYS A 1 86 ? -13.344 29 10.367 1 40.62 86 LYS A C 1
ATOM 623 O O . LYS A 1 86 ? -13.781 30.031 9.867 1 40.62 86 LYS A O 1
ATOM 628 N N . SER A 1 87 ? -13.188 28.859 11.656 1 38.25 87 SER A N 1
ATOM 629 C CA . SER A 1 87 ? -13.359 30.094 12.398 1 38.25 87 SER A CA 1
ATOM 630 C C . SER A 1 87 ? -12.227 31.078 12.102 1 38.25 87 SER A C 1
ATOM 632 O O . SER A 1 87 ? -12.273 32.25 12.523 1 38.25 87 SER A O 1
ATOM 634 N N . ALA A 1 88 ? -10.945 30.531 11.758 1 41.75 88 ALA A N 1
ATOM 635 C CA . ALA A 1 88 ? -9.906 31.547 11.648 1 41.75 88 ALA A CA 1
ATOM 636 C C . ALA A 1 88 ? -10.047 32.344 10.344 1 41.75 88 ALA A C 1
ATOM 638 O O . ALA A 1 88 ? -9.195 33.156 10.016 1 41.75 88 ALA A O 1
ATOM 639 N N . ALA A 1 89 ? -10.922 31.984 9.43 1 39 89 ALA A N 1
ATOM 640 C CA . ALA A 1 89 ? -11.055 32.906 8.312 1 39 89 ALA A CA 1
ATOM 641 C C . ALA A 1 89 ? -11.188 34.344 8.82 1 39 89 ALA A C 1
ATOM 643 O O . ALA A 1 89 ? -11.289 35.281 8.031 1 39 89 ALA A O 1
ATOM 644 N N . ALA A 1 90 ? -11.773 34.688 9.969 1 35.91 90 ALA A N 1
ATOM 645 C CA . ALA A 1 90 ? -12.008 36.125 10.086 1 35.91 90 ALA A CA 1
ATOM 646 C C . ALA A 1 90 ? -10.695 36.906 10.102 1 35.91 90 ALA A C 1
ATOM 648 O O . ALA A 1 90 ? -10.594 37.969 9.508 1 35.91 90 ALA A O 1
ATOM 649 N N . GLU A 1 91 ? -9.906 36.969 11.234 1 34.75 91 GLU A N 1
ATOM 650 C CA . GLU A 1 91 ? -8.945 38.062 11.266 1 34.75 91 GLU A CA 1
ATOM 651 C C . GLU A 1 91 ? -7.812 37.812 10.273 1 34.75 91 GLU A C 1
ATOM 653 O O . GLU A 1 91 ? -7.539 36.688 9.891 1 34.75 91 GLU A O 1
ATOM 658 N N . GLY A 1 92 ? -7.125 38.844 9.586 1 36.47 92 GLY A N 1
ATOM 659 C CA . GLY A 1 92 ? -6.105 39.188 8.609 1 36.47 92 GLY A CA 1
ATOM 660 C C . GLY A 1 92 ? -4.906 38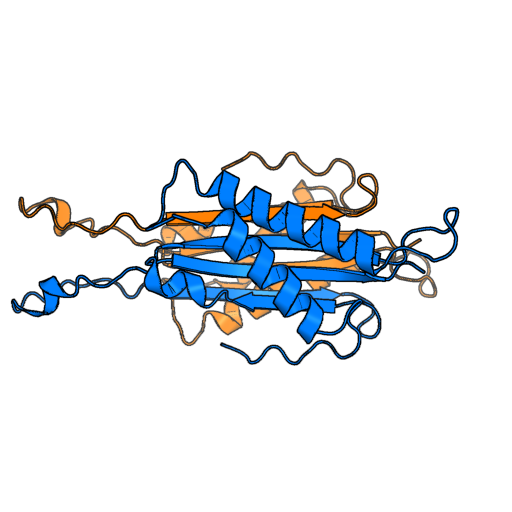.25 8.641 1 36.47 92 GLY A C 1
ATOM 661 O O . GLY A 1 92 ? -3.9 38.5 7.973 1 36.47 92 GLY A O 1
ATOM 662 N N . ALA A 1 93 ? -4.445 37.688 9.836 1 38 93 ALA A N 1
ATOM 663 C CA . ALA A 1 93 ? -3.076 37.188 9.859 1 38 93 ALA A CA 1
ATOM 664 C C . ALA A 1 93 ? -2.916 36 8.922 1 38 93 ALA A C 1
ATOM 666 O O . ALA A 1 93 ? -3.715 35.062 8.961 1 38 93 ALA A O 1
ATOM 667 N N . ALA A 1 94 ? -2.414 36.219 7.73 1 39.16 94 ALA A N 1
ATOM 668 C CA . ALA A 1 94 ? -1.818 35.312 6.742 1 39.16 94 ALA A CA 1
ATOM 669 C C . ALA A 1 94 ? -1.196 34.094 7.414 1 39.16 94 ALA A C 1
ATOM 671 O O . ALA A 1 94 ? -0.086 34.188 7.945 1 39.16 94 ALA A O 1
ATOM 672 N N . SER A 1 95 ? -1.719 33.469 8.398 1 39.03 95 SER A N 1
ATOM 673 C CA . SER A 1 95 ? -1.023 32.281 8.906 1 39.03 95 SER A CA 1
ATOM 674 C C . SER A 1 95 ? -0.484 31.438 7.773 1 39.03 95 SER A C 1
ATOM 676 O O . SER A 1 95 ? -1.176 31.203 6.777 1 39.03 95 SER A O 1
ATOM 678 N N . ASN A 1 96 ? 0.833 31.578 7.402 1 41.19 96 ASN A N 1
ATOM 679 C CA . ASN A 1 96 ? 1.691 30.766 6.562 1 41.19 96 ASN A CA 1
ATOM 680 C C . ASN A 1 96 ? 1.306 29.281 6.645 1 41.19 96 ASN A C 1
ATOM 682 O O . ASN A 1 96 ? 1.914 28.516 7.398 1 41.19 96 ASN A O 1
ATOM 686 N N . THR A 1 97 ? 0.099 28.969 6.918 1 42 97 THR A N 1
ATOM 687 C CA . THR A 1 97 ? -0.24 27.547 6.949 1 42 97 THR A CA 1
ATOM 688 C C . THR A 1 97 ? 0.45 26.797 5.812 1 42 97 THR A C 1
ATOM 690 O O . THR A 1 97 ? 0.244 27.109 4.637 1 42 97 THR A O 1
ATOM 693 N N . GLY A 1 98 ? 1.777 26.672 5.879 1 47.78 98 GLY A N 1
ATOM 694 C CA . GLY A 1 98 ? 2.572 25.922 4.926 1 47.78 98 GLY A CA 1
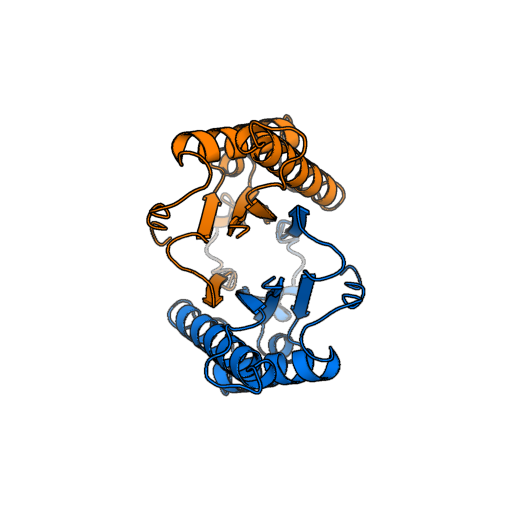ATOM 695 C C . GLY A 1 98 ? 1.783 24.828 4.234 1 47.78 98 GLY A C 1
ATOM 696 O O . GLY A 1 98 ? 0.842 24.266 4.805 1 47.78 98 GLY A O 1
ATOM 697 N N . LYS A 1 99 ? 1.542 24.953 2.977 1 55.03 99 LYS A N 1
ATOM 698 C CA . LYS A 1 99 ? 0.847 24.062 2.062 1 55.03 99 LYS A CA 1
ATOM 699 C C . LYS A 1 99 ? 1.142 22.594 2.4 1 55.03 99 LYS A C 1
ATOM 701 O O . LYS A 1 99 ? 2.301 22.188 2.426 1 55.03 99 LYS A O 1
ATOM 706 N N . ARG A 1 100 ? 0.347 21.875 3.17 1 73.38 100 ARG A N 1
ATOM 707 C CA . ARG A 1 100 ? 0.385 20.438 3.416 1 73.38 100 ARG A CA 1
ATOM 708 C C . ARG A 1 100 ? 0.067 19.656 2.146 1 73.38 100 ARG A C 1
ATOM 710 O O . ARG A 1 100 ? -0.803 20.062 1.368 1 73.38 100 ARG A O 1
ATOM 717 N N . GLY A 1 101 ? 0.949 18.75 1.707 1 88.75 101 GLY A N 1
ATOM 718 C CA . GLY A 1 101 ? 0.692 17.938 0.529 1 88.75 101 GLY A CA 1
ATOM 719 C C . GLY A 1 101 ? 1.082 16.484 0.709 1 88.75 101 GLY A C 1
ATOM 720 O O . GLY A 1 101 ? 1.947 16.156 1.527 1 88.75 101 GLY A O 1
ATOM 721 N N . MET A 1 102 ? 0.325 15.656 0.127 1 93.19 102 MET A N 1
ATOM 722 C CA . MET A 1 102 ? 0.631 14.234 0.07 1 93.19 102 MET A CA 1
ATOM 723 C C . MET A 1 102 ? 0.409 13.688 -1.335 1 93.19 102 MET A C 1
ATOM 725 O O . MET A 1 102 ? -0.559 14.055 -2.004 1 93.19 102 MET A O 1
ATOM 729 N N . HIS A 1 103 ? 1.304 12.93 -1.751 1 96.25 103 HIS A N 1
ATOM 730 C CA . HIS A 1 103 ? 1.135 12.211 -3.01 1 96.25 103 HIS A CA 1
ATOM 731 C C . HIS A 1 103 ? 1.629 10.773 -2.895 1 96.25 103 HIS A C 1
ATOM 733 O O . HIS A 1 103 ? 2.701 10.523 -2.338 1 96.25 103 HIS A O 1
ATOM 739 N N . SER A 1 104 ? 0.864 9.867 -3.297 1 97.19 104 SER A N 1
ATOM 740 C CA . SER A 1 104 ? 1.206 8.453 -3.314 1 97.19 104 SER A CA 1
ATOM 741 C C . SER A 1 104 ? 1.024 7.855 -4.707 1 97.19 104 SER A C 1
ATOM 743 O O . SER A 1 104 ? 0.11 8.242 -5.438 1 97.19 104 SER A O 1
ATOM 745 N N . ALA A 1 105 ? 1.878 7.012 -5.039 1 98 105 ALA A N 1
ATOM 746 C CA . ALA A 1 105 ? 1.795 6.27 -6.297 1 98 105 ALA A CA 1
ATOM 747 C C . ALA A 1 105 ? 2.264 4.828 -6.113 1 98 105 ALA A C 1
ATOM 749 O O . ALA A 1 105 ? 2.941 4.508 -5.133 1 98 105 ALA A O 1
ATOM 750 N N . SER A 1 106 ? 1.838 3.988 -7.02 1 98.25 106 SER A N 1
ATOM 751 C CA . SER A 1 106 ? 2.217 2.578 -6.988 1 98.25 106 SER A CA 1
ATOM 752 C C . SER A 1 106 ? 2.623 2.084 -8.375 1 98.25 106 SER A C 1
ATOM 754 O O . SER A 1 106 ? 2.15 2.602 -9.383 1 98.25 106 SER A O 1
ATOM 756 N N . GLY A 1 107 ? 3.484 1.159 -8.414 1 98.5 107 GLY A N 1
ATOM 757 C CA . GLY A 1 107 ? 3.863 0.384 -9.586 1 98.5 107 GLY A CA 1
ATOM 758 C C . GLY A 1 107 ? 3.998 -1.1 -9.297 1 98.5 107 GLY A C 1
ATOM 759 O O . GLY A 1 107 ? 4.059 -1.512 -8.141 1 98.5 107 GLY A O 1
ATOM 760 N N . ALA A 1 108 ? 3.967 -1.872 -10.406 1 98.44 108 ALA A N 1
ATOM 761 C CA . ALA A 1 108 ? 3.977 -3.316 -10.188 1 98.44 108 ALA A CA 1
ATOM 762 C C . ALA A 1 108 ? 4.723 -4.035 -11.305 1 98.44 108 ALA A C 1
ATOM 764 O O . ALA A 1 108 ? 4.863 -3.502 -12.406 1 98.44 108 ALA A O 1
ATOM 765 N N . PHE A 1 109 ? 5.301 -5.141 -10.984 1 98.44 109 PHE A N 1
ATOM 766 C CA . PHE A 1 109 ? 5.727 -6.211 -11.875 1 98.44 109 PHE A CA 1
ATOM 767 C C . PHE A 1 109 ? 4.926 -7.48 -11.625 1 98.44 109 PHE A C 1
ATOM 769 O O . PHE A 1 109 ? 5.176 -8.195 -10.648 1 98.44 109 PHE A O 1
ATOM 776 N N . TRP A 1 110 ? 3.893 -7.789 -12.445 1 96.88 110 TRP A N 1
ATOM 777 C CA . TRP A 1 110 ? 2.965 -8.898 -12.25 1 96.88 110 TRP A CA 1
ATOM 778 C C . TRP A 1 110 ? 2.24 -9.234 -13.555 1 96.88 110 TRP A C 1
ATOM 780 O O . TRP A 1 110 ? 2.613 -8.742 -14.625 1 96.88 110 TRP A O 1
ATOM 790 N N . ASP A 1 111 ? 1.402 -10.273 -13.562 1 94.56 111 ASP A N 1
ATOM 791 C CA . ASP A 1 111 ? 0.509 -10.562 -14.68 1 94.56 111 ASP A CA 1
ATOM 792 C C . ASP A 1 111 ? -0.649 -9.57 -14.727 1 94.56 111 ASP A C 1
ATOM 794 O O . ASP A 1 111 ? -1.606 -9.688 -13.961 1 94.56 111 ASP A O 1
ATOM 798 N N . VAL A 1 112 ? -0.625 -8.68 -15.648 1 92.94 112 VAL A N 1
ATOM 799 C CA . VAL A 1 112 ? -1.549 -7.555 -15.695 1 92.94 112 VAL A CA 1
ATOM 800 C C . VAL A 1 112 ? -2.959 -8.047 -16 1 92.94 112 VAL A C 1
ATOM 802 O O . VAL A 1 112 ? -3.938 -7.328 -15.797 1 92.94 112 VAL A O 1
ATOM 805 N N . ASN A 1 113 ? -3.066 -9.281 -16.422 1 92.88 113 ASN A N 1
ATOM 806 C CA . ASN A 1 113 ? -4.375 -9.828 -16.766 1 92.88 113 ASN A CA 1
ATOM 807 C C . ASN A 1 113 ? -5.035 -10.5 -15.562 1 92.88 113 ASN A C 1
ATOM 809 O O . ASN A 1 113 ? -6.246 -10.742 -15.562 1 92.88 113 ASN A O 1
ATOM 813 N N . ARG A 1 114 ? -4.246 -10.836 -14.594 1 94 114 ARG A N 1
ATOM 814 C CA . ARG A 1 114 ? -4.777 -11.664 -13.516 1 94 114 ARG A CA 1
ATOM 815 C C . ARG A 1 114 ? -4.605 -10.984 -12.164 1 94 114 ARG A C 1
ATOM 817 O O . ARG A 1 114 ? -5.371 -11.234 -11.234 1 94 114 ARG A O 1
ATOM 824 N N . ASP A 1 115 ? -3.537 -10.242 -12.102 1 97 115 ASP A N 1
ATOM 825 C CA . ASP A 1 115 ? -3.27 -9.5 -10.867 1 97 115 ASP A CA 1
ATOM 826 C C . ASP A 1 115 ? -3.803 -8.078 -10.953 1 97 115 ASP A C 1
ATOM 828 O O . ASP A 1 115 ? -4.168 -7.609 -12.031 1 97 115 ASP A O 1
ATOM 832 N N . GLY A 1 116 ? -3.949 -7.41 -9.781 1 97 116 GLY A N 1
ATOM 833 C CA . GLY A 1 116 ? -4.418 -6.035 -9.844 1 97 116 GLY A CA 1
ATOM 834 C C . GLY A 1 116 ? -4.477 -5.363 -8.477 1 97 116 GLY A C 1
ATOM 835 O O . GLY A 1 116 ? -4.145 -5.977 -7.465 1 97 116 GLY A O 1
ATOM 836 N N . MET A 1 117 ? -4.836 -4.094 -8.562 1 97.75 117 MET A N 1
ATOM 837 C CA . MET A 1 117 ? -4.992 -3.23 -7.398 1 97.75 117 MET A CA 1
ATOM 838 C C . MET A 1 117 ? -6.199 -2.311 -7.562 1 97.75 117 MET A C 1
ATOM 840 O O . MET A 1 117 ? -6.488 -1.849 -8.664 1 97.75 117 MET A O 1
ATOM 844 N N . TRP A 1 118 ? -6.812 -2.076 -6.523 1 97.25 118 TRP A N 1
ATOM 845 C CA . TRP A 1 118 ? -7.945 -1.158 -6.465 1 97.25 118 TRP A CA 1
ATOM 846 C C . TRP A 1 118 ? -7.883 -0.289 -5.215 1 97.25 118 TRP A C 1
ATOM 848 O O . TRP A 1 118 ? -7.562 -0.776 -4.129 1 97.25 118 TRP A O 1
ATOM 858 N N . THR A 1 119 ? -8.125 0.95 -5.406 1 97.62 119 THR A N 1
ATOM 859 C CA . THR A 1 119 ? -8.125 1.889 -4.289 1 97.62 119 THR A CA 1
ATOM 860 C C . THR A 1 119 ? -9.5 2.527 -4.117 1 97.62 119 THR A C 1
ATOM 862 O O . THR A 1 119 ? -10.18 2.82 -5.102 1 97.62 119 THR A O 1
ATOM 865 N N . PHE A 1 120 ? -9.789 2.801 -2.881 1 97.94 120 PHE A N 1
ATOM 866 C CA . PHE A 1 120 ? -11.102 3.307 -2.484 1 97.94 120 PHE A CA 1
ATOM 867 C C . PHE A 1 120 ? -10.961 4.375 -1.405 1 97.94 120 PHE A C 1
ATOM 869 O O . PHE A 1 120 ? -10.328 4.145 -0.375 1 97.94 120 PHE A O 1
ATOM 876 N N . LYS A 1 121 ? -11.5 5.539 -1.735 1 97.94 121 LYS A N 1
ATOM 877 C CA . LYS A 1 121 ? -11.656 6.57 -0.711 1 97.94 121 LYS A CA 1
ATOM 878 C C . LYS A 1 121 ? -13.055 6.535 -0.099 1 97.94 121 LYS A C 1
ATOM 880 O O . LYS A 1 121 ? -14.047 6.684 -0.808 1 97.94 121 LYS A O 1
ATOM 885 N N . TYR A 1 122 ? -13.047 6.379 1.181 1 98.31 122 TYR A N 1
ATOM 886 C CA . TYR A 1 122 ? -14.32 6.246 1.882 1 98.31 122 TYR A CA 1
ATOM 887 C C . TYR A 1 122 ? -14.992 7.605 2.049 1 98.31 122 TYR A C 1
ATOM 889 O O . TYR A 1 122 ? -14.523 8.445 2.816 1 98.31 122 TYR A O 1
ATOM 897 N N . PRO A 1 123 ? -16.141 7.82 1.437 1 97.44 123 PRO A N 1
ATOM 898 C CA . PRO A 1 123 ? -16.75 9.156 1.43 1 97.44 123 PRO A CA 1
ATOM 899 C C . PRO A 1 123 ? -17.297 9.562 2.797 1 97.44 123 PRO A C 1
ATOM 901 O O . PRO A 1 123 ? -17.344 10.758 3.113 1 97.44 123 PRO A O 1
ATOM 904 N N . GLY A 1 124 ? -17.641 8.648 3.643 1 96.44 124 GLY A N 1
ATOM 905 C CA . GLY A 1 124 ? -18.25 8.945 4.93 1 96.44 124 GLY A CA 1
ATOM 906 C C . GLY A 1 124 ? -17.266 9.484 5.949 1 96.44 124 GLY A C 1
ATOM 907 O O . GLY A 1 124 ? -17.641 9.867 7.055 1 96.44 124 GLY A O 1
ATOM 908 N N . ALA A 1 125 ? -16.016 9.531 5.539 1 96.38 125 ALA A N 1
ATOM 909 C CA . ALA A 1 125 ? -14.992 9.969 6.477 1 96.38 125 ALA A CA 1
ATOM 910 C C . ALA A 1 125 ? -14.914 11.492 6.547 1 96.38 125 ALA A C 1
ATOM 912 O O . ALA A 1 125 ? -14.492 12.055 7.559 1 96.38 125 ALA A O 1
ATOM 913 N N . ASP A 1 126 ? -15.32 12.117 5.48 1 93.69 126 ASP A N 1
ATOM 914 C CA . ASP A 1 126 ? -15.141 13.562 5.352 1 93.69 126 ASP A CA 1
ATOM 915 C C . ASP A 1 126 ? -15.891 14.305 6.453 1 93.69 126 ASP A C 1
ATOM 917 O O . ASP A 1 126 ? -15.352 15.242 7.055 1 93.69 126 ASP A O 1
ATOM 921 N N . GLU A 1 127 ? -17.078 13.953 6.703 1 93 127 GLU A N 1
ATOM 922 C CA . GLU A 1 127 ? -17.906 14.633 7.699 1 93 127 GLU A CA 1
ATOM 923 C C . GLU A 1 127 ? -17.344 14.445 9.102 1 93 127 GLU A C 1
ATOM 925 O O . GLU A 1 127 ? -17.734 15.141 10.039 1 93 127 GLU A O 1
ATOM 930 N N . ARG A 1 128 ? -16.359 13.586 9.281 1 93.81 128 ARG A N 1
ATOM 931 C CA . ARG A 1 128 ? -15.734 13.281 10.562 1 93.81 128 ARG A CA 1
ATOM 932 C C . ARG A 1 128 ? -14.375 13.961 10.688 1 93.81 128 ARG A C 1
ATOM 934 O O . ARG A 1 128 ? -13.656 13.742 11.656 1 93.81 128 ARG A O 1
ATOM 941 N N . GLY A 1 129 ? -14.023 14.734 9.656 1 92.62 129 GLY A N 1
ATOM 942 C CA . GLY A 1 129 ? -12.711 15.359 9.633 1 92.62 129 GLY A CA 1
ATOM 943 C C . GLY A 1 129 ? -11.594 14.391 9.32 1 92.62 129 GLY A C 1
ATOM 944 O O . GLY A 1 129 ? -10.453 14.586 9.742 1 92.62 129 GLY A O 1
ATOM 945 N N . LEU A 1 130 ? -11.969 13.25 8.68 1 95.19 130 LEU A N 1
ATOM 946 C CA . LEU A 1 130 ? -10.992 12.219 8.336 1 95.19 130 LEU A CA 1
ATOM 947 C C . LEU A 1 130 ? -10.938 12.016 6.824 1 95.19 130 LEU A C 1
ATOM 949 O O . LEU A 1 130 ? -11.867 12.383 6.105 1 95.19 130 LEU A O 1
ATOM 953 N N . ASP A 1 131 ? -9.836 11.555 6.375 1 95.62 131 ASP A N 1
ATOM 954 C CA . ASP A 1 131 ? -9.719 10.836 5.113 1 95.62 131 ASP A CA 1
ATOM 955 C C . ASP A 1 131 ? -9.359 9.375 5.344 1 95.62 131 ASP A C 1
ATOM 957 O O . ASP A 1 131 ? -8.461 9.07 6.133 1 95.62 131 ASP A O 1
ATOM 961 N N . VAL A 1 132 ? -10.125 8.5 4.75 1 97.75 132 VAL A N 1
ATOM 962 C CA . VAL A 1 132 ? -9.836 7.066 4.82 1 97.75 132 VAL A CA 1
ATOM 963 C C . VAL A 1 132 ? -9.617 6.516 3.412 1 97.75 132 VAL A C 1
ATOM 965 O O . VAL A 1 132 ? -10.5 6.621 2.553 1 97.75 132 VAL A O 1
ATOM 968 N N . VAL A 1 133 ? -8.469 6 3.18 1 98.06 133 VAL A N 1
ATOM 969 C CA . VAL A 1 133 ? -8.156 5.379 1.898 1 98.06 133 VAL A CA 1
ATOM 970 C C . VAL A 1 133 ? -7.832 3.898 2.107 1 98.06 133 VAL A C 1
ATOM 972 O O . VAL A 1 133 ? -6.996 3.553 2.945 1 98.06 133 VAL A O 1
ATOM 975 N N . VAL A 1 134 ? -8.484 3.066 1.375 1 98.75 134 VAL A N 1
ATOM 976 C CA . VAL A 1 134 ? -8.266 1.623 1.39 1 98.75 134 VAL A CA 1
ATOM 977 C C . VAL A 1 134 ? -7.711 1.171 0.042 1 98.75 134 VAL A C 1
ATOM 979 O O . VAL A 1 134 ? -8.172 1.618 -1.011 1 98.75 134 VAL A O 1
ATOM 982 N N . SER A 1 135 ? -6.711 0.357 0.064 1 98.44 135 SER A N 1
ATOM 983 C CA . SER A 1 135 ? -6.16 -0.252 -1.144 1 98.44 135 SER A CA 1
ATOM 984 C C . SER A 1 135 ? -6.184 -1.774 -1.055 1 98.44 135 SER A C 1
ATOM 986 O O . SER A 1 135 ? -5.727 -2.35 -0.064 1 98.44 135 SER A O 1
ATOM 988 N N . VAL A 1 136 ? -6.719 -2.389 -2.033 1 98.56 136 VAL A N 1
ATOM 989 C CA . VAL A 1 136 ? -6.746 -3.844 -2.148 1 98.56 136 VAL A CA 1
ATOM 990 C C . VAL A 1 136 ? -5.875 -4.285 -3.322 1 98.56 136 VAL A C 1
ATOM 992 O O . VAL A 1 136 ? -6.008 -3.766 -4.434 1 98.56 136 VAL A O 1
ATOM 995 N N . THR A 1 137 ? -5.004 -5.191 -3.115 1 98 137 THR A N 1
ATOM 996 C CA . THR A 1 137 ? -4.199 -5.828 -4.152 1 98 137 THR A CA 1
ATOM 997 C C . THR A 1 137 ? -4.449 -7.332 -4.18 1 98 137 THR A C 1
ATOM 999 O O . THR A 1 137 ? -4.527 -7.977 -3.131 1 98 137 THR A O 1
ATOM 1002 N N . TRP A 1 138 ? -4.59 -7.879 -5.367 1 98.06 138 TRP A N 1
ATOM 1003 C CA . TRP A 1 138 ? -4.785 -9.32 -5.504 1 98.06 138 TRP A CA 1
ATOM 1004 C C . TRP A 1 138 ? -3.787 -9.914 -6.496 1 98.06 138 TRP A C 1
ATOM 1006 O O . TRP A 1 138 ? -3.428 -9.266 -7.484 1 98.06 138 TRP A O 1
ATOM 1016 N N . PHE A 1 139 ? -3.416 -11.141 -6.191 1 96.69 139 PHE A N 1
ATOM 1017 C CA . PHE A 1 139 ? -2.539 -11.945 -7.035 1 96.69 139 PHE A CA 1
ATOM 1018 C C . PHE A 1 139 ? -3.158 -13.305 -7.32 1 96.69 139 PHE A C 1
ATOM 1020 O O . PHE A 1 139 ? -3.434 -14.07 -6.395 1 96.69 139 PHE A O 1
ATOM 1027 N N . ALA A 1 140 ? -3.365 -13.562 -8.562 1 95.81 140 ALA A N 1
ATOM 1028 C CA . ALA A 1 140 ? -3.928 -14.859 -8.93 1 95.81 140 ALA A CA 1
ATOM 1029 C C . ALA A 1 140 ? -2.924 -15.984 -8.688 1 95.81 140 ALA A C 1
ATOM 1031 O O . ALA A 1 140 ? -1.734 -15.836 -8.969 1 95.81 140 ALA A O 1
ATOM 1032 N N . VAL A 1 141 ? -3.588 -17.094 -8.117 1 92.06 141 VAL A N 1
ATOM 1033 C CA . VAL A 1 141 ? -2.758 -18.266 -7.84 1 92.06 141 VAL A CA 1
ATOM 1034 C C . VAL A 1 141 ? -2.85 -19.25 -9.008 1 92.06 141 VAL A C 1
ATOM 1036 O O . VAL A 1 141 ? -3.949 -19.609 -9.43 1 92.06 141 VAL A O 1
ATOM 1039 N N . ASN A 1 142 ? -1.833 -19.578 -9.742 1 76.12 142 ASN A N 1
ATOM 1040 C CA . ASN A 1 142 ? -1.769 -20.516 -10.852 1 76.12 142 ASN A CA 1
ATOM 1041 C C . ASN A 1 142 ? -2.256 -19.891 -12.156 1 76.12 142 ASN A C 1
ATOM 1043 O O . ASN A 1 142 ? -3.137 -19.016 -12.141 1 76.12 142 ASN A O 1
ATOM 1047 N N . MET B 1 1 ? 5.965 3.398 15.555 1 23.73 1 MET B N 1
ATOM 1048 C CA . MET B 1 1 ? 6.738 3.141 14.336 1 23.73 1 MET B CA 1
ATOM 1049 C C . MET B 1 1 ? 7.125 1.67 14.242 1 23.73 1 MET B C 1
ATOM 1051 O O . MET B 1 1 ? 8.023 1.214 14.953 1 23.73 1 MET B O 1
ATOM 1055 N N . ALA B 1 2 ? 6.262 0.75 14.328 1 30.16 2 ALA B N 1
ATOM 1056 C CA . ALA B 1 2 ? 6.551 -0.646 14.641 1 30.16 2 ALA B CA 1
ATOM 1057 C C . ALA B 1 2 ? 7.723 -1.165 13.812 1 30.16 2 ALA B C 1
ATOM 1059 O O . ALA B 1 2 ? 7.887 -0.78 12.648 1 30.16 2 ALA B O 1
ATOM 1060 N N . VAL B 1 3 ? 8.727 -1.389 14.469 1 36.72 3 VAL B N 1
ATOM 1061 C CA . VAL B 1 3 ? 9.898 -2.084 13.945 1 36.72 3 VAL B CA 1
ATOM 1062 C C . VAL B 1 3 ? 9.453 -3.215 13.016 1 36.72 3 VAL B C 1
ATOM 1064 O O . VAL B 1 3 ? 8.656 -4.07 13.406 1 36.72 3 VAL B O 1
ATOM 1067 N N . GLU B 1 4 ? 9 -2.996 11.836 1 44.75 4 GLU B N 1
ATOM 1068 C CA . GLU B 1 4 ? 8.656 -4.043 10.883 1 44.75 4 GLU B CA 1
ATOM 1069 C C . GLU B 1 4 ? 9.695 -5.164 10.891 1 44.75 4 GLU B C 1
ATOM 1071 O O . GLU B 1 4 ? 10.883 -4.918 10.68 1 44.75 4 GLU B O 1
ATOM 1076 N N . THR B 1 5 ? 9.555 -6.035 11.719 1 47.12 5 THR B N 1
ATOM 1077 C CA . THR B 1 5 ? 10.359 -7.258 11.719 1 47.12 5 THR B CA 1
ATOM 1078 C C . THR B 1 5 ? 10.672 -7.688 10.289 1 47.12 5 THR B C 1
ATOM 1080 O O . THR B 1 5 ? 9.828 -7.594 9.398 1 47.12 5 THR B O 1
ATOM 1083 N N . ALA B 1 6 ? 11.992 -7.602 9.969 1 53.75 6 ALA B N 1
ATOM 1084 C CA . ALA B 1 6 ? 12.531 -8.086 8.695 1 53.75 6 ALA B CA 1
ATOM 1085 C C . ALA B 1 6 ? 11.82 -9.359 8.25 1 53.75 6 ALA B C 1
ATOM 1087 O O . ALA B 1 6 ? 11.602 -10.273 9.047 1 53.75 6 ALA B O 1
ATOM 1088 N N . PRO B 1 7 ? 11.102 -9.125 7.137 1 62.75 7 PRO B N 1
ATOM 1089 C CA . PRO B 1 7 ? 10.469 -10.359 6.648 1 62.75 7 PRO B CA 1
ATOM 1090 C C . PRO B 1 7 ? 11.445 -11.539 6.59 1 62.75 7 PRO B C 1
ATOM 1092 O O . PRO B 1 7 ? 12.625 -11.352 6.281 1 62.75 7 PRO B O 1
ATOM 1095 N N . THR B 1 8 ? 11.297 -12.633 7.207 1 60.47 8 THR B N 1
ATOM 1096 C CA . THR B 1 8 ? 12.117 -13.844 7.289 1 60.47 8 THR B CA 1
ATOM 1097 C C . THR B 1 8 ? 12.484 -14.336 5.891 1 60.47 8 THR B C 1
ATOM 1099 O O . THR B 1 8 ? 13.523 -14.969 5.707 1 60.47 8 THR B O 1
ATOM 1102 N N . SER B 1 9 ? 11.68 -14.133 4.734 1 83.5 9 SER B N 1
ATOM 1103 C CA . SER B 1 9 ? 11.945 -14.672 3.402 1 83.5 9 SER B CA 1
ATOM 1104 C C . SER B 1 9 ? 11.805 -13.594 2.332 1 83.5 9 SER B C 1
ATOM 1106 O O . SER B 1 9 ? 10.789 -13.539 1.635 1 83.5 9 SER B O 1
ATOM 1108 N N . SER B 1 10 ? 12.719 -12.648 2.344 1 93.12 10 SER B N 1
ATOM 1109 C CA . SER B 1 10 ? 12.711 -11.609 1.321 1 93.12 10 SER B CA 1
ATOM 1110 C C . SER B 1 10 ? 13.461 -12.055 0.071 1 93.12 10 SER B C 1
ATOM 1112 O O . SER B 1 10 ? 14.359 -12.891 0.148 1 93.12 10 SER B O 1
ATOM 1114 N N . PRO B 1 11 ? 13.062 -11.594 -1.114 1 95.69 11 PRO B N 1
ATOM 1115 C CA . PRO B 1 11 ? 13.68 -12.008 -2.375 1 95.69 11 PRO B CA 1
ATOM 1116 C C . PRO B 1 11 ? 15.156 -11.617 -2.463 1 95.69 11 PRO B C 1
ATOM 1118 O O . PRO B 1 11 ? 15.922 -12.25 -3.193 1 95.69 11 PRO B O 1
ATOM 1121 N N . VAL B 1 12 ? 15.531 -10.547 -1.794 1 96.56 12 VAL B N 1
ATOM 1122 C CA . VAL B 1 12 ? 16.906 -10.086 -1.634 1 96.56 12 VAL B CA 1
ATOM 1123 C C . VAL B 1 12 ? 17.172 -9.727 -0.172 1 96.56 12 VAL B C 1
ATOM 1125 O O . VAL B 1 12 ? 16.234 -9.398 0.566 1 96.56 12 VAL B O 1
ATOM 1128 N N . PRO B 1 13 ? 18.438 -9.812 0.24 1 96.06 13 PRO B N 1
ATOM 1129 C CA . PRO B 1 13 ? 18.703 -9.43 1.629 1 96.06 13 PRO B CA 1
ATOM 1130 C C . PRO B 1 13 ? 18.219 -8.016 1.954 1 96.06 13 PRO B C 1
ATOM 1132 O O . PRO B 1 13 ? 18.312 -7.121 1.114 1 96.06 13 PRO B O 1
ATOM 1135 N N . ILE B 1 14 ? 17.781 -7.812 3.18 1 96.12 14 ILE B N 1
ATOM 1136 C CA . ILE B 1 14 ? 17.203 -6.547 3.609 1 96.12 14 ILE B CA 1
ATOM 1137 C C . ILE B 1 14 ? 18.219 -5.422 3.447 1 96.12 14 ILE B C 1
ATOM 1139 O O . ILE B 1 14 ? 17.844 -4.293 3.105 1 96.12 14 ILE B O 1
ATOM 1143 N N . ALA B 1 15 ? 19.406 -5.699 3.719 1 96.62 15 ALA B N 1
ATOM 1144 C CA . ALA B 1 15 ? 20.453 -4.695 3.533 1 96.62 15 ALA B CA 1
ATOM 1145 C C . ALA B 1 15 ? 20.5 -4.215 2.086 1 96.62 15 ALA B C 1
ATOM 1147 O O . ALA B 1 15 ? 20.672 -3.021 1.828 1 96.62 15 ALA B O 1
ATOM 1148 N N . ASP B 1 16 ? 20.344 -5.141 1.154 1 97.62 16 ASP B N 1
ATOM 1149 C CA . ASP B 1 16 ? 20.328 -4.793 -0.263 1 97.62 16 ASP B CA 1
ATOM 1150 C C . ASP B 1 16 ? 19.047 -4.027 -0.628 1 97.62 16 ASP B C 1
ATOM 1152 O O . ASP B 1 16 ? 19.109 -3.064 -1.397 1 97.62 16 ASP B O 1
ATOM 1156 N N . LEU B 1 17 ? 17.891 -4.477 -0.097 1 97.81 17 LEU B N 1
ATOM 1157 C CA . LEU B 1 17 ? 16.641 -3.768 -0.321 1 97.81 17 LEU B CA 1
ATOM 1158 C C . LEU B 1 17 ? 16.734 -2.324 0.16 1 97.81 17 LEU B C 1
ATOM 1160 O O . LEU B 1 17 ? 16.297 -1.404 -0.532 1 97.81 17 LEU B O 1
ATOM 1164 N N . THR B 1 18 ? 17.359 -2.15 1.307 1 98.19 18 THR B N 1
ATOM 1165 C CA . THR B 1 18 ? 17.531 -0.823 1.881 1 98.19 18 THR B CA 1
ATOM 1166 C C . THR B 1 18 ? 18.406 0.041 0.976 1 98.19 18 THR B C 1
ATOM 1168 O O . THR B 1 18 ? 18.094 1.208 0.731 1 98.19 18 THR B O 1
ATOM 1171 N N . LYS B 1 19 ? 19.453 -0.568 0.521 1 98.56 19 LYS B N 1
ATOM 1172 C CA . LYS B 1 19 ? 20.344 0.142 -0.388 1 98.56 19 LYS B CA 1
ATOM 1173 C C . LYS B 1 19 ? 19.625 0.54 -1.672 1 98.56 19 LYS B C 1
ATOM 1175 O O . LYS B 1 19 ? 19.719 1.686 -2.115 1 98.56 19 LYS B O 1
ATOM 1180 N N . ILE B 1 20 ? 18.891 -0.384 -2.262 1 98.69 20 ILE B N 1
ATOM 1181 C CA . ILE B 1 20 ? 18.125 -0.141 -3.484 1 98.69 20 ILE B CA 1
ATOM 1182 C C . ILE B 1 20 ? 17.156 1.02 -3.271 1 98.69 20 ILE B C 1
ATOM 1184 O O . ILE B 1 20 ? 17.109 1.953 -4.074 1 98.69 20 ILE B O 1
ATOM 1188 N N . ALA B 1 21 ? 16.406 1.001 -2.166 1 98.81 21 ALA B N 1
ATOM 1189 C CA . ALA B 1 21 ? 15.422 2.033 -1.88 1 98.81 21 ALA B CA 1
ATOM 1190 C C . ALA B 1 21 ? 16.078 3.377 -1.608 1 98.81 21 ALA B C 1
ATOM 1192 O O . ALA B 1 21 ? 15.617 4.418 -2.078 1 98.81 21 ALA B O 1
ATOM 1193 N N . SER B 1 22 ? 17.172 3.357 -0.844 1 98.81 22 SER B N 1
ATOM 1194 C CA . SER B 1 22 ? 17.891 4.59 -0.528 1 98.81 22 SER B CA 1
ATOM 1195 C C . SER B 1 22 ? 18.422 5.254 -1.789 1 98.81 22 SER B C 1
ATOM 1197 O O . SER B 1 22 ? 18.266 6.465 -1.973 1 98.81 22 SER B O 1
ATOM 1199 N N . GLU B 1 23 ? 19.016 4.48 -2.65 1 98.75 23 GLU B N 1
ATOM 1200 C CA . GLU B 1 23 ? 19.609 5.008 -3.881 1 98.75 23 GLU B CA 1
ATOM 1201 C C . GLU B 1 23 ? 18.516 5.547 -4.816 1 98.75 23 GLU B C 1
ATOM 1203 O O . GLU B 1 23 ? 18.734 6.551 -5.5 1 98.75 23 GLU B O 1
ATOM 1208 N N . ALA B 1 24 ? 17.391 4.84 -4.902 1 98.94 24 ALA B N 1
ATOM 1209 C CA . ALA B 1 24 ? 16.266 5.312 -5.703 1 98.94 24 ALA B CA 1
ATOM 1210 C C . ALA B 1 24 ? 15.781 6.672 -5.219 1 98.94 24 ALA B C 1
ATOM 1212 O O . ALA B 1 24 ? 15.547 7.578 -6.02 1 98.94 24 ALA B O 1
ATOM 1213 N N . CYS B 1 25 ? 15.672 6.848 -3.926 1 98.88 25 CYS B N 1
ATOM 1214 C CA . CYS B 1 25 ? 15.234 8.109 -3.348 1 98.88 25 CYS B CA 1
ATOM 1215 C C . CYS B 1 25 ? 16.281 9.195 -3.553 1 98.88 25 CYS B C 1
ATOM 1217 O O . CYS B 1 25 ? 15.953 10.328 -3.91 1 98.88 25 CYS B O 1
ATOM 1219 N N . ASP B 1 26 ? 17.547 8.844 -3.309 1 98.62 26 ASP B N 1
ATOM 1220 C CA . ASP B 1 26 ? 18.641 9.797 -3.516 1 98.62 26 ASP B CA 1
ATOM 1221 C C . ASP B 1 26 ? 18.609 10.367 -4.934 1 98.62 26 ASP B C 1
ATOM 1223 O O . ASP B 1 26 ? 18.75 11.578 -5.125 1 98.62 26 ASP B O 1
ATOM 1227 N N . SER B 1 27 ? 18.453 9.492 -5.832 1 98.69 27 SER B N 1
ATOM 1228 C CA . SER B 1 27 ? 18.453 9.898 -7.234 1 98.69 27 SER B CA 1
ATOM 1229 C C . SER B 1 27 ? 17.234 10.758 -7.559 1 98.69 27 SER B C 1
ATOM 1231 O O . SER B 1 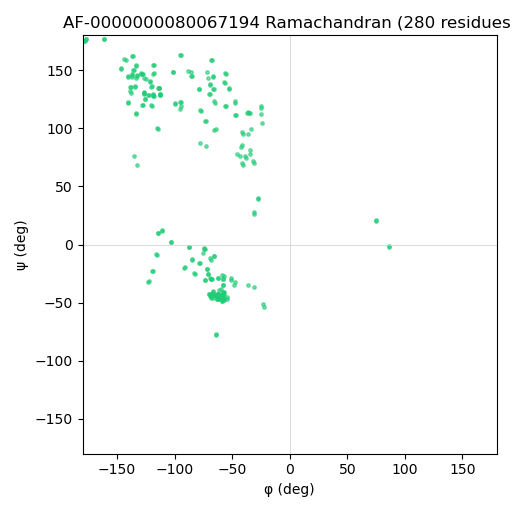27 ? 17.375 11.82 -8.172 1 98.69 27 SER B O 1
ATOM 1233 N N . ALA B 1 28 ? 16.016 10.367 -7.133 1 98.75 28 ALA B N 1
ATOM 1234 C CA . ALA B 1 28 ? 14.773 11.047 -7.477 1 98.75 28 ALA B CA 1
ATOM 1235 C C . ALA B 1 28 ? 14.695 12.414 -6.805 1 98.75 28 ALA B C 1
ATOM 1237 O O . ALA B 1 28 ? 14.109 13.352 -7.355 1 98.75 28 ALA B O 1
ATOM 1238 N N . LEU B 1 29 ? 15.336 12.555 -5.645 1 98.38 29 LEU B N 1
ATOM 1239 C CA . LEU B 1 29 ? 15.164 13.773 -4.859 1 98.38 29 LEU B CA 1
ATOM 1240 C C . LEU B 1 29 ? 16.438 14.602 -4.84 1 98.38 29 LEU B C 1
ATOM 1242 O O . LEU B 1 29 ? 16.625 15.453 -3.969 1 98.38 29 LEU B O 1
ATOM 1246 N N . ASN B 1 30 ? 17.297 14.203 -5.672 1 97.5 30 ASN B N 1
ATOM 1247 C CA . ASN B 1 30 ? 18.516 15 -5.789 1 97.5 30 ASN B CA 1
ATOM 1248 C C . ASN B 1 30 ? 18.203 16.453 -6.102 1 97.5 30 ASN B C 1
ATOM 1250 O O . ASN B 1 30 ? 17.516 16.75 -7.086 1 97.5 30 ASN B O 1
ATOM 1254 N N . GLY B 1 31 ? 18.578 17.391 -5.262 1 96.94 31 GLY B N 1
ATOM 1255 C CA . GLY B 1 31 ? 18.375 18.812 -5.477 1 96.94 31 GLY B CA 1
ATOM 1256 C C . GLY B 1 31 ? 17.016 19.297 -5.008 1 96.94 31 GLY B C 1
ATOM 1257 O O . GLY B 1 31 ? 16.688 20.484 -5.133 1 96.94 31 GLY B O 1
ATOM 1258 N N . VAL B 1 32 ? 16.203 18.453 -4.535 1 96.62 32 VAL B N 1
ATOM 1259 C CA . VAL B 1 32 ? 14.875 18.828 -4.051 1 96.62 32 VAL B CA 1
ATOM 1260 C C . VAL B 1 32 ? 14.977 19.438 -2.656 1 96.62 32 VAL B C 1
ATOM 1262 O O . VAL B 1 32 ? 15.656 18.891 -1.784 1 96.62 32 VAL B O 1
ATOM 1265 N N . GLU B 1 33 ? 14.312 20.547 -2.439 1 94.94 33 GLU B N 1
ATOM 1266 C CA . GLU B 1 33 ? 14.445 21.234 -1.166 1 94.94 33 GLU B CA 1
ATOM 1267 C C . GLU B 1 33 ? 13.125 21.25 -0.402 1 94.94 33 GLU B C 1
ATOM 1269 O O . GLU B 1 33 ? 13.047 21.781 0.709 1 94.94 33 GLU B O 1
ATOM 1274 N N . GLY B 1 34 ? 12.094 20.828 -1.062 1 94.56 34 GLY B N 1
ATOM 1275 C CA . GLY B 1 34 ? 10.781 20.797 -0.431 1 94.56 34 GLY B CA 1
ATOM 1276 C C . GLY B 1 34 ? 9.703 20.219 -1.33 1 94.56 34 GLY B C 1
ATOM 1277 O O . GLY B 1 34 ? 9.953 19.938 -2.504 1 94.56 34 GLY B O 1
ATOM 1278 N N . TYR B 1 35 ? 8.586 20.109 -0.735 1 95.44 35 TYR B N 1
ATOM 1279 C CA . TYR B 1 35 ? 7.453 19.516 -1.442 1 95.44 35 TYR B CA 1
ATOM 1280 C C . TYR B 1 35 ? 7.008 20.406 -2.602 1 95.44 35 TYR B C 1
ATOM 1282 O O . TYR B 1 35 ? 6.875 21.609 -2.445 1 95.44 35 TYR B O 1
ATOM 1290 N N . GLU B 1 36 ? 6.773 19.875 -3.779 1 95.81 36 GLU B N 1
ATOM 1291 C CA . GLU B 1 36 ? 6.246 20.562 -4.953 1 95.81 36 GLU B CA 1
ATOM 1292 C C . GLU B 1 36 ? 5.125 19.766 -5.609 1 95.81 36 GLU B C 1
ATOM 1294 O O . GLU B 1 36 ? 5.383 18.734 -6.254 1 95.81 36 GLU B O 1
ATOM 1299 N N . HIS B 1 37 ? 3.906 20.281 -5.555 1 94.69 37 HIS B N 1
ATOM 1300 C CA . HIS B 1 37 ? 2.73 19.562 -6.035 1 94.69 37 HIS B CA 1
ATOM 1301 C C . HIS B 1 37 ? 2.873 19.188 -7.508 1 94.69 37 HIS B C 1
ATOM 1303 O O . HIS B 1 37 ? 2.387 18.141 -7.941 1 94.69 37 HIS B O 1
ATOM 1309 N N . THR B 1 38 ? 3.562 19.953 -8.164 1 96.81 38 THR B N 1
ATOM 1310 C CA . THR B 1 38 ? 3.643 19.766 -9.609 1 96.81 38 THR B CA 1
ATOM 1311 C C . THR B 1 38 ? 4.715 18.734 -9.961 1 96.81 38 THR B C 1
ATOM 1313 O O . THR B 1 38 ? 4.773 18.25 -11.086 1 96.81 38 THR B O 1
ATOM 1316 N N . LYS B 1 39 ? 5.605 18.344 -9.008 1 97.94 39 LYS B N 1
ATOM 1317 C CA . LYS B 1 39 ? 6.742 17.484 -9.32 1 97.94 39 LYS B CA 1
ATOM 1318 C C . LYS B 1 39 ? 6.676 16.172 -8.539 1 97.94 39 LYS B C 1
ATOM 1320 O O . LYS B 1 39 ? 7.305 15.188 -8.914 1 97.94 39 LYS B O 1
ATOM 1325 N N . VAL B 1 40 ? 5.988 16.156 -7.465 1 98.19 40 VAL B N 1
ATOM 1326 C CA . VAL B 1 40 ? 6 15.039 -6.523 1 98.19 40 VAL B CA 1
ATOM 1327 C C . VAL B 1 40 ? 5.57 13.758 -7.234 1 98.19 40 VAL B C 1
ATOM 1329 O O . VAL B 1 40 ? 6.062 12.672 -6.918 1 98.19 40 VAL B O 1
ATOM 1332 N N . GLY B 1 41 ? 4.672 13.867 -8.172 1 98.38 41 GLY B N 1
ATOM 1333 C CA . GLY B 1 41 ? 4.281 12.711 -8.969 1 98.38 41 GLY B CA 1
ATOM 1334 C C . GLY B 1 41 ? 5.438 12.094 -9.727 1 98.38 41 GLY B C 1
ATOM 1335 O O . GLY B 1 41 ? 5.562 10.867 -9.773 1 98.38 41 GLY B O 1
ATOM 1336 N N . GLU B 1 42 ? 6.188 12.898 -10.281 1 98.69 42 GLU B N 1
ATOM 1337 C CA . GLU B 1 42 ? 7.359 12.43 -11.023 1 98.69 42 GLU B CA 1
ATOM 1338 C C . GLU B 1 42 ? 8.383 11.789 -10.086 1 98.69 42 GLU B C 1
ATOM 1340 O O . GLU B 1 42 ? 8.969 10.758 -10.422 1 98.69 42 GLU B O 1
ATOM 1345 N N . TRP B 1 43 ? 8.633 12.398 -8.938 1 98.81 43 TRP B N 1
ATOM 1346 C CA . TRP B 1 43 ? 9.562 11.836 -7.965 1 98.81 43 TRP B CA 1
ATOM 1347 C C . TRP B 1 43 ? 9.133 10.43 -7.555 1 98.81 43 TRP B C 1
ATOM 1349 O O . TRP B 1 43 ? 9.945 9.5 -7.562 1 98.81 43 TRP B O 1
ATOM 1359 N N . ASN B 1 44 ? 7.859 10.258 -7.254 1 98.88 44 ASN B N 1
ATOM 1360 C CA . ASN B 1 44 ? 7.328 8.953 -6.875 1 98.88 44 ASN B CA 1
ATOM 1361 C C . ASN B 1 44 ? 7.48 7.938 -8 1 98.88 44 ASN B C 1
ATOM 1363 O O . ASN B 1 44 ? 7.879 6.797 -7.766 1 98.88 44 ASN B O 1
ATOM 1367 N N . SER B 1 45 ? 7.203 8.367 -9.188 1 98.88 45 SER B N 1
ATOM 1368 C CA . SER B 1 45 ? 7.324 7.473 -10.328 1 98.88 45 SER B CA 1
ATOM 1369 C C . SER B 1 45 ? 8.766 7.004 -10.516 1 98.88 45 SER B C 1
ATOM 1371 O O . SER B 1 45 ? 9.016 5.828 -10.789 1 98.88 45 SER B O 1
ATOM 1373 N N . GLN B 1 46 ? 9.672 7.867 -10.383 1 98.94 46 GLN B N 1
ATOM 1374 C CA . GLN B 1 46 ? 11.078 7.52 -10.531 1 98.94 46 GLN B CA 1
ATOM 1375 C C . GLN B 1 46 ? 11.516 6.543 -9.445 1 98.94 46 GLN B C 1
ATOM 1377 O O . GLN B 1 46 ? 12.219 5.566 -9.727 1 98.94 46 GLN B O 1
ATOM 1382 N N . ILE B 1 47 ? 11.109 6.809 -8.219 1 98.94 47 ILE B N 1
ATOM 1383 C CA . ILE B 1 47 ? 11.445 5.93 -7.105 1 98.94 47 ILE B CA 1
ATOM 1384 C C . ILE B 1 47 ? 10.914 4.523 -7.375 1 98.94 47 ILE B C 1
ATOM 1386 O O . ILE B 1 47 ? 11.664 3.547 -7.301 1 98.94 47 ILE B O 1
ATOM 1390 N N . ILE B 1 48 ? 9.711 4.418 -7.754 1 98.94 48 ILE B N 1
ATOM 1391 C CA . ILE B 1 48 ? 9.031 3.148 -7.969 1 98.94 48 ILE B CA 1
ATOM 1392 C C . ILE B 1 48 ? 9.703 2.383 -9.102 1 98.94 48 ILE B C 1
ATOM 1394 O O . ILE B 1 48 ? 10.047 1.209 -8.953 1 98.94 48 ILE B O 1
ATOM 1398 N N . ASN B 1 49 ? 9.961 3.047 -10.195 1 98.88 49 ASN B N 1
ATOM 1399 C CA . ASN B 1 49 ? 10.539 2.408 -11.367 1 98.88 49 ASN B CA 1
ATOM 1400 C C . ASN B 1 49 ? 11.953 1.914 -11.102 1 98.88 49 ASN B C 1
ATOM 1402 O O . ASN B 1 49 ? 12.328 0.819 -11.531 1 98.88 49 ASN B O 1
ATOM 1406 N N . THR B 1 50 ? 12.734 2.721 -10.445 1 98.94 50 THR B N 1
ATOM 1407 C CA . THR B 1 50 ? 14.109 2.348 -10.109 1 98.94 50 THR B CA 1
ATOM 1408 C C . THR B 1 50 ? 14.133 1.108 -9.227 1 98.94 50 THR B C 1
ATOM 1410 O O . THR B 1 50 ? 14.906 0.182 -9.461 1 98.94 50 THR B O 1
ATOM 1413 N N . ILE B 1 51 ? 13.273 1.061 -8.258 1 98.88 51 ILE B N 1
ATOM 1414 C CA . ILE B 1 51 ? 13.242 -0.057 -7.316 1 98.88 51 ILE B CA 1
ATOM 1415 C C . ILE B 1 51 ? 12.758 -1.316 -8.031 1 98.88 51 ILE B C 1
ATOM 1417 O O . ILE B 1 51 ? 13.352 -2.389 -7.887 1 98.88 51 ILE B O 1
ATOM 1421 N N . LEU B 1 52 ? 11.695 -1.19 -8.852 1 98.88 52 LEU B N 1
ATOM 1422 C CA . LEU B 1 52 ? 11.18 -2.344 -9.586 1 98.88 52 LEU B CA 1
ATOM 1423 C C . LEU B 1 52 ? 12.258 -2.928 -10.5 1 98.88 52 LEU B C 1
ATOM 1425 O O . LEU B 1 52 ? 12.477 -4.141 -10.508 1 98.88 52 LEU B O 1
ATOM 1429 N N . LYS B 1 53 ? 12.953 -2.055 -11.227 1 98.81 53 LYS B N 1
ATOM 1430 C CA . LYS B 1 53 ? 14 -2.51 -12.133 1 98.81 53 LYS B CA 1
ATOM 1431 C C . LYS B 1 53 ? 15.102 -3.242 -11.383 1 98.81 53 LYS B C 1
ATOM 1433 O O . LYS B 1 53 ? 15.578 -4.293 -11.82 1 98.81 53 LYS B O 1
ATOM 1438 N N . ALA B 1 54 ? 15.516 -2.711 -10.273 1 98.75 54 ALA B N 1
ATOM 1439 C CA . ALA B 1 54 ? 16.562 -3.318 -9.469 1 98.75 54 ALA B CA 1
ATOM 1440 C C . ALA B 1 54 ? 16.141 -4.688 -8.945 1 98.75 54 ALA B C 1
ATOM 1442 O O . ALA B 1 54 ? 16.922 -5.637 -8.969 1 98.75 54 ALA B O 1
ATOM 1443 N N . LEU B 1 55 ? 14.922 -4.859 -8.469 1 98.38 55 LEU B N 1
ATOM 1444 C CA . LEU B 1 55 ? 14.43 -6.113 -7.906 1 98.38 55 LEU B CA 1
ATOM 1445 C C . LEU B 1 55 ? 14.289 -7.176 -8.992 1 98.38 55 LEU B C 1
ATOM 1447 O O . LEU B 1 55 ? 14.648 -8.336 -8.773 1 98.38 55 LEU B O 1
ATOM 1451 N N . ILE B 1 56 ? 13.734 -6.758 -10.133 1 97.62 56 ILE B N 1
ATOM 1452 C CA . ILE B 1 56 ? 13.594 -7.672 -11.258 1 97.62 56 ILE B CA 1
ATOM 1453 C C . ILE B 1 56 ? 14.969 -8.203 -11.664 1 97.62 56 ILE B C 1
ATOM 1455 O O . ILE B 1 56 ? 15.133 -9.406 -11.875 1 97.62 56 ILE B O 1
ATOM 1459 N N . SER B 1 57 ? 15.922 -7.289 -11.711 1 97.31 57 SER B N 1
ATOM 1460 C CA . SER B 1 57 ? 17.281 -7.676 -12.094 1 97.31 57 SER B CA 1
ATOM 1461 C C . SER B 1 57 ? 17.906 -8.586 -11.047 1 97.31 57 SER B C 1
ATOM 1463 O O . SER B 1 57 ? 18.516 -9.602 -11.383 1 97.31 57 SER B O 1
ATOM 1465 N N . ALA B 1 58 ? 17.75 -8.305 -9.812 1 96.75 58 ALA B N 1
ATOM 1466 C CA . ALA B 1 58 ? 18.406 -9.023 -8.719 1 96.75 58 ALA B CA 1
ATOM 1467 C C . ALA B 1 58 ? 17.797 -10.414 -8.539 1 96.75 58 ALA B C 1
ATOM 1469 O O . ALA B 1 58 ? 18.422 -11.297 -7.945 1 96.75 58 ALA B O 1
ATOM 1470 N N . THR B 1 59 ? 16.578 -10.594 -9.031 1 96.19 59 THR B N 1
ATOM 1471 C CA . THR B 1 59 ? 15.906 -11.867 -8.797 1 96.19 59 THR B CA 1
ATOM 1472 C C . THR B 1 59 ? 15.703 -12.617 -10.117 1 96.19 59 THR B C 1
ATOM 1474 O O . THR B 1 59 ? 14.938 -13.578 -10.172 1 96.19 59 THR B O 1
ATOM 1477 N N . ALA B 1 60 ? 16.312 -12.141 -11.164 1 94.25 60 ALA B N 1
ATOM 1478 C CA . ALA B 1 60 ? 16.172 -12.797 -12.461 1 94.25 60 ALA B CA 1
ATOM 1479 C C . ALA B 1 60 ? 16.609 -14.258 -12.391 1 94.25 60 ALA B C 1
ATOM 1481 O O . ALA B 1 60 ? 17.609 -14.578 -11.734 1 94.25 60 ALA B O 1
ATOM 1482 N N . PRO B 1 61 ? 15.844 -15.062 -13.07 1 91.88 61 PRO B N 1
ATOM 1483 C CA . PRO B 1 61 ? 16.25 -16.469 -13.078 1 91.88 61 PRO B CA 1
ATOM 1484 C C . PRO B 1 61 ? 17.547 -16.703 -13.852 1 91.88 61 PRO B C 1
ATOM 1486 O O . PRO B 1 61 ? 17.922 -15.891 -14.711 1 91.88 61 PRO B O 1
ATOM 1489 N N . SER B 1 62 ? 18.156 -17.781 -13.531 1 89.94 62 SER B N 1
ATOM 1490 C CA . SER B 1 62 ? 19.406 -18.125 -14.195 1 89.94 62 SER B CA 1
ATOM 1491 C C . SER B 1 62 ? 19.172 -18.594 -15.625 1 89.94 62 SER B C 1
ATOM 1493 O O . SER B 1 62 ? 20.031 -18.453 -16.484 1 89.94 62 SER B O 1
ATOM 1495 N N . THR B 1 63 ? 18.031 -19.188 -15.828 1 88.75 63 THR B N 1
ATOM 1496 C CA . THR B 1 63 ? 17.656 -19.609 -17.172 1 88.75 63 THR B CA 1
ATOM 1497 C C . THR B 1 63 ? 16.703 -18.609 -17.828 1 88.75 63 THR B C 1
ATOM 1499 O O . THR B 1 63 ? 15.633 -18.344 -17.297 1 88.75 63 THR B O 1
ATOM 1502 N N . PRO B 1 64 ? 17.094 -18.078 -18.938 1 82.06 64 PRO B N 1
ATOM 1503 C CA . PRO B 1 64 ? 16.312 -17.016 -19.578 1 82.06 64 PRO B CA 1
ATOM 1504 C C . PRO B 1 64 ? 14.875 -17.438 -19.875 1 82.06 64 PRO B C 1
ATOM 1506 O O . PRO B 1 64 ? 13.969 -16.609 -19.891 1 82.06 64 PRO B O 1
ATOM 1509 N N . SER B 1 65 ? 14.68 -18.656 -20.047 1 87.12 65 SER B N 1
ATOM 1510 C CA . SER B 1 65 ? 13.344 -19.109 -20.406 1 87.12 65 SER B CA 1
ATOM 1511 C C . SER B 1 65 ? 12.484 -19.359 -19.172 1 87.12 65 SER B C 1
ATOM 1513 O O . SER B 1 65 ? 11.273 -19.547 -19.281 1 87.12 65 SER B O 1
ATOM 1515 N N . ALA B 1 66 ? 13.117 -19.172 -18.078 1 88.69 66 ALA B N 1
ATOM 1516 C CA . ALA B 1 66 ? 12.375 -19.484 -16.859 1 88.69 66 ALA B CA 1
ATOM 1517 C C . ALA B 1 66 ? 11.523 -18.281 -16.422 1 88.69 66 ALA B C 1
ATOM 1519 O O . ALA B 1 66 ? 11.922 -17.141 -16.594 1 88.69 66 ALA B O 1
ATOM 1520 N N . ALA B 1 67 ? 10.391 -18.5 -15.891 1 90.25 67 ALA B N 1
ATOM 1521 C CA . ALA B 1 67 ? 9.484 -17.469 -15.406 1 90.25 67 ALA B CA 1
ATOM 1522 C C . ALA B 1 67 ? 10.07 -16.734 -14.211 1 90.25 67 ALA B C 1
ATOM 1524 O O . ALA B 1 67 ? 10.828 -17.312 -13.422 1 90.25 67 ALA B O 1
ATOM 1525 N N . ALA B 1 68 ? 9.812 -15.438 -14.102 1 93.81 68 ALA B N 1
ATOM 1526 C CA . ALA B 1 68 ? 10.234 -14.656 -12.938 1 93.81 68 ALA B CA 1
ATOM 1527 C C . ALA B 1 68 ? 9.766 -15.312 -11.641 1 93.81 68 ALA B C 1
ATOM 1529 O O . ALA B 1 68 ? 8.609 -15.719 -11.531 1 93.81 68 ALA B O 1
ATOM 1530 N N . PRO B 1 69 ? 10.57 -15.398 -10.734 1 95.56 69 PRO B N 1
ATOM 1531 C CA . PRO B 1 69 ? 10.234 -16.109 -9.492 1 95.56 69 PRO B CA 1
ATOM 1532 C C . PRO B 1 69 ? 9.352 -15.273 -8.562 1 95.56 69 PRO B C 1
ATOM 1534 O O . PRO B 1 69 ? 8.789 -15.805 -7.602 1 95.56 69 PRO B O 1
ATOM 1537 N N . TYR B 1 70 ? 9.32 -13.977 -8.844 1 96.94 70 TYR B N 1
ATOM 1538 C CA . TYR B 1 70 ? 8.531 -13.109 -7.973 1 96.94 70 TYR B CA 1
ATOM 1539 C C . TYR B 1 70 ? 7.73 -12.109 -8.789 1 96.94 70 TYR B C 1
ATOM 1541 O O . TYR B 1 70 ? 8.164 -11.672 -9.859 1 96.94 70 TYR B O 1
ATOM 1549 N N . ARG B 1 71 ? 6.586 -11.797 -8.289 1 97.62 71 ARG B N 1
ATOM 1550 C CA . ARG B 1 71 ? 5.848 -10.586 -8.641 1 97.62 71 ARG B CA 1
ATOM 1551 C C . ARG B 1 71 ? 6.012 -9.516 -7.566 1 97.62 71 ARG B C 1
ATOM 1553 O O . ARG B 1 71 ? 6.207 -9.836 -6.391 1 97.62 71 ARG B O 1
ATOM 1560 N N . PHE B 1 72 ? 5.988 -8.258 -7.965 1 98.5 72 PHE B N 1
ATOM 1561 C CA . PHE B 1 72 ? 6.285 -7.168 -7.043 1 98.5 72 PHE B CA 1
ATOM 1562 C C . PHE B 1 72 ? 5.242 -6.062 -7.16 1 98.5 72 PHE B C 1
ATOM 1564 O O . PHE B 1 72 ? 4.746 -5.781 -8.25 1 98.5 72 PHE B O 1
ATOM 1571 N N . THR B 1 73 ? 4.93 -5.418 -6.051 1 98.56 73 THR B N 1
ATOM 1572 C CA . THR B 1 73 ? 4.371 -4.07 -6.02 1 98.56 73 THR B CA 1
ATOM 1573 C C . THR B 1 73 ? 5.27 -3.131 -5.219 1 98.56 73 THR B C 1
ATOM 1575 O O . THR B 1 73 ? 5.848 -3.529 -4.207 1 98.56 73 THR B O 1
ATOM 1578 N N . VAL B 1 74 ? 5.422 -1.94 -5.656 1 98.81 74 VAL B N 1
ATOM 1579 C CA . VAL B 1 74 ? 6.125 -0.882 -4.938 1 98.81 74 VAL B CA 1
ATOM 1580 C C . VAL B 1 74 ? 5.223 0.342 -4.805 1 98.81 74 VAL B C 1
ATOM 1582 O O . VAL B 1 74 ? 4.641 0.799 -5.793 1 98.81 74 VAL B O 1
ATOM 1585 N N . ASN B 1 75 ? 5.031 0.797 -3.646 1 98.69 75 ASN B N 1
ATOM 1586 C CA . ASN B 1 75 ? 4.316 2.033 -3.344 1 98.69 75 ASN B CA 1
ATOM 1587 C C . ASN B 1 75 ? 5.25 3.088 -2.754 1 98.69 75 ASN B C 1
ATOM 1589 O O . ASN B 1 75 ? 6.082 2.781 -1.899 1 98.69 75 ASN B O 1
ATOM 1593 N N . SER B 1 76 ? 5.145 4.25 -3.227 1 98.75 76 SER B N 1
ATOM 1594 C CA . SER B 1 76 ? 5.891 5.387 -2.697 1 98.75 76 SER B CA 1
ATOM 1595 C C . SER B 1 76 ? 4.961 6.543 -2.342 1 98.75 76 SER B C 1
ATOM 1597 O O . SER B 1 76 ? 4.121 6.941 -3.15 1 98.75 76 SER B O 1
ATOM 1599 N N . THR B 1 77 ? 5.133 7.078 -1.128 1 97.69 77 THR B N 1
ATOM 1600 C CA . THR B 1 77 ? 4.355 8.211 -0.632 1 97.69 77 THR B CA 1
ATOM 1601 C C . THR B 1 77 ? 5.273 9.32 -0.144 1 97.69 77 THR B C 1
ATOM 1603 O O . THR B 1 77 ? 6.176 9.086 0.66 1 97.69 77 THR B O 1
ATOM 1606 N N . ILE B 1 78 ? 5 10.477 -0.615 1 97.06 78 ILE B N 1
ATOM 1607 C CA . ILE B 1 78 ? 5.73 11.664 -0.177 1 97.06 78 ILE B CA 1
ATOM 1608 C C . ILE B 1 78 ? 4.766 12.648 0.482 1 97.06 78 ILE B C 1
ATOM 1610 O O . ILE B 1 78 ? 3.699 12.945 -0.065 1 97.06 78 ILE B O 1
ATOM 1614 N N . VAL B 1 79 ? 5.113 13.109 1.679 1 94.31 79 VAL B N 1
ATOM 1615 C CA . VAL B 1 79 ? 4.289 14.031 2.443 1 94.31 79 VAL B CA 1
ATOM 1616 C C . VAL B 1 79 ? 5.133 15.219 2.908 1 94.31 79 VAL B C 1
ATOM 1618 O O . VAL B 1 79 ? 6.332 15.07 3.16 1 94.31 79 VAL B O 1
ATOM 1621 N N . THR B 1 80 ? 4.434 16.375 2.953 1 91.94 80 THR B N 1
ATOM 1622 C CA . THR B 1 80 ? 5.078 17.484 3.645 1 91.94 80 THR B CA 1
ATOM 1623 C C . THR B 1 80 ? 5.164 17.219 5.145 1 91.94 80 THR B C 1
ATOM 1625 O O . THR B 1 80 ? 4.238 16.656 5.734 1 91.94 80 THR B O 1
ATOM 1628 N N . THR B 1 81 ? 6.305 17.375 5.719 1 80.94 81 THR B N 1
ATOM 1629 C CA . THR B 1 81 ? 6.395 17.266 7.172 1 80.94 81 THR B CA 1
ATOM 1630 C C . THR B 1 81 ? 5.773 18.484 7.848 1 80.94 81 THR B C 1
ATOM 1632 O O . THR B 1 81 ? 5.902 19.609 7.359 1 80.94 81 THR B O 1
ATOM 1635 N N . SER B 1 82 ? 4.473 18.641 8.125 1 54.09 82 SER B N 1
ATOM 1636 C CA . SER B 1 82 ? 3.967 19.844 8.781 1 54.09 82 SER B CA 1
ATOM 1637 C C . SER B 1 82 ? 5.008 20.438 9.727 1 54.09 82 SER B C 1
ATOM 1639 O O . SER B 1 82 ? 5.355 19.828 10.734 1 54.09 82 SER B O 1
ATOM 1641 N N . LEU B 1 83 ? 6.059 21 9.297 1 46.03 83 LEU B N 1
ATOM 1642 C CA . LEU B 1 83 ? 6.898 21.812 10.164 1 46.03 83 LEU B CA 1
ATOM 1643 C C . LEU B 1 83 ? 6.047 22.719 11.055 1 46.03 83 LEU B C 1
ATOM 1645 O O . LEU B 1 83 ? 5.246 23.5 10.555 1 46.03 83 LEU B O 1
ATOM 1649 N N . ILE B 1 84 ? 5.375 22.375 12.117 1 42.88 84 ILE B N 1
ATOM 1650 C CA . ILE B 1 84 ? 5.035 23.453 13.055 1 42.88 84 ILE B CA 1
ATOM 1651 C C . ILE B 1 84 ? 6.035 24.594 12.906 1 42.88 84 ILE B C 1
ATOM 1653 O O . ILE B 1 84 ? 7.246 24.359 12.852 1 42.88 84 ILE B O 1
ATOM 1657 N N . ASP B 1 85 ? 5.629 25.688 12.547 1 41.59 85 ASP B N 1
ATOM 1658 C CA . ASP B 1 85 ? 6.32 26.969 12.469 1 41.59 85 ASP B CA 1
ATOM 1659 C C . ASP B 1 85 ? 7.34 27.125 13.594 1 41.59 85 ASP B C 1
ATOM 1661 O O . ASP B 1 85 ? 6.973 27.141 14.773 1 41.59 85 ASP B O 1
ATOM 1665 N N . LYS B 1 86 ? 8.516 26.609 13.547 1 39.94 86 LYS B N 1
ATOM 1666 C CA . LYS B 1 86 ? 9.531 27.062 14.492 1 39.94 86 LYS B CA 1
ATOM 1667 C C . LYS B 1 86 ? 9.203 28.453 15.023 1 39.94 86 LYS B C 1
ATOM 1669 O O . LYS B 1 86 ? 9.492 28.766 16.188 1 39.94 86 LYS B O 1
ATOM 1674 N N . SER B 1 87 ? 9 29.359 14.094 1 37.56 87 SER B N 1
ATOM 1675 C CA . SER B 1 87 ? 8.961 30.734 14.57 1 37.56 87 SER B CA 1
ATOM 1676 C C . SER B 1 87 ? 7.734 30.984 15.453 1 37.56 87 SER B C 1
ATOM 1678 O O . SER B 1 87 ? 7.594 32.062 16.047 1 37.56 87 SER B O 1
ATOM 1680 N N . ALA B 1 88 ? 6.562 30.203 15.172 1 41.19 88 ALA B N 1
ATOM 1681 C CA . ALA B 1 88 ? 5.426 30.641 15.977 1 41.19 88 ALA B CA 1
ATOM 1682 C C . ALA B 1 88 ? 5.566 30.203 17.422 1 41.19 88 ALA B C 1
ATOM 1684 O O . ALA B 1 88 ? 4.652 30.375 18.234 1 41.19 88 ALA B O 1
ATOM 1685 N N . ALA B 1 89 ? 6.578 29.453 17.812 1 38.34 89 ALA B N 1
ATOM 1686 C CA . ALA B 1 89 ? 6.691 29.266 19.266 1 38.34 89 ALA B CA 1
ATOM 1687 C C . ALA B 1 89 ? 6.578 30.609 19.984 1 38.34 89 ALA B C 1
ATOM 1689 O O . ALA B 1 89 ? 6.582 30.656 21.219 1 38.34 89 ALA B O 1
ATOM 1690 N N . ALA B 1 90 ? 7.043 31.75 19.5 1 35.94 90 ALA B N 1
ATOM 1691 C CA . ALA B 1 90 ? 7.109 32.844 20.484 1 35.94 90 ALA B CA 1
AT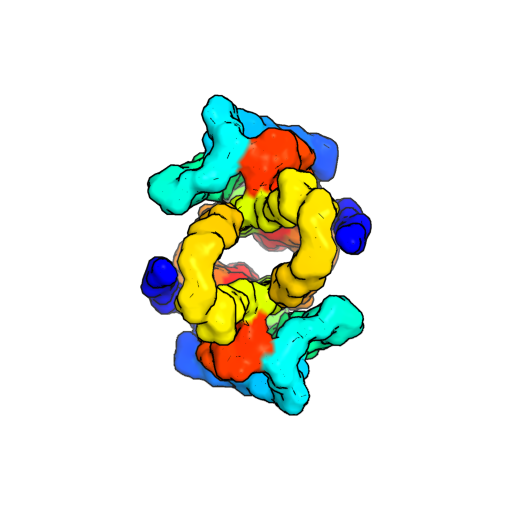OM 1692 C C . ALA B 1 90 ? 5.715 33.219 20.969 1 35.94 90 ALA B C 1
ATOM 1694 O O . ALA B 1 90 ? 5.523 33.5 22.156 1 35.94 90 ALA B O 1
ATOM 1695 N N . GLU B 1 91 ? 4.871 33.969 20.219 1 34.59 91 GLU B N 1
ATOM 1696 C CA . GLU B 1 91 ? 3.779 34.594 20.953 1 34.59 91 GLU B CA 1
ATOM 1697 C C . GLU B 1 91 ? 2.748 33.562 21.406 1 34.59 91 GLU B C 1
ATOM 1699 O O . GLU B 1 91 ? 2.641 32.5 20.797 1 34.59 91 GLU B O 1
ATOM 1704 N N . GLY B 1 92 ? 2.062 33.594 22.609 1 35.97 92 GLY B N 1
ATOM 1705 C CA . GLY B 1 92 ? 1.073 32.969 23.469 1 35.97 92 GLY B CA 1
ATOM 1706 C C . GLY B 1 92 ? -0.025 32.25 22.703 1 35.97 92 GLY B C 1
ATOM 1707 O O . GLY B 1 92 ? -0.999 31.781 23.297 1 35.97 92 GLY B O 1
ATOM 1708 N N . ALA B 1 93 ? -0.518 32.781 21.5 1 36.88 93 ALA B N 1
ATOM 1709 C CA . ALA B 1 93 ? -1.821 32.312 21.047 1 36.88 93 ALA B CA 1
ATOM 1710 C C . ALA B 1 93 ? -1.777 30.812 20.719 1 36.88 93 ALA B C 1
ATOM 1712 O O . ALA B 1 93 ? -0.867 30.344 20.016 1 36.88 93 ALA B O 1
ATOM 1713 N N . ALA B 1 94 ? -2.219 29.984 21.609 1 38.81 94 ALA B N 1
ATOM 1714 C CA . ALA B 1 94 ? -2.627 28.578 21.516 1 38.81 94 ALA B CA 1
ATOM 1715 C C . ALA B 1 94 ? -3.129 28.25 20.109 1 38.81 94 ALA B C 1
ATOM 1717 O O . ALA B 1 94 ? -4.266 28.578 19.766 1 38.81 94 ALA B O 1
ATOM 1718 N N . SER B 1 95 ? -2.611 28.688 19.031 1 38.5 95 SER B N 1
ATOM 1719 C CA . SER B 1 95 ? -3.182 28.25 17.766 1 38.5 95 SER B CA 1
ATOM 1720 C C . SER B 1 95 ? -3.531 26.766 17.812 1 38.5 95 SER B C 1
ATOM 1722 O O . SER B 1 95 ? -2.746 25.953 18.297 1 38.5 95 SER B O 1
ATOM 1724 N N . ASN B 1 96 ? -4.812 26.406 18.125 1 41 96 ASN B N 1
ATOM 1725 C CA . ASN B 1 96 ? -5.504 25.125 18 1 41 96 ASN B CA 1
ATOM 1726 C C . ASN B 1 96 ? -4.961 24.328 16.812 1 41 96 ASN B C 1
ATOM 1728 O O . ASN B 1 96 ? -5.547 24.312 15.734 1 41 96 ASN B O 1
ATOM 1732 N N . THR B 1 97 ? -3.766 24.531 16.406 1 41.78 97 THR B N 1
ATOM 1733 C CA . THR B 1 97 ? -3.273 23.734 15.289 1 41.78 97 THR B CA 1
ATOM 1734 C C . THR B 1 97 ? -3.713 22.266 15.43 1 41.78 97 THR B C 1
ATOM 1736 O O . THR B 1 97 ? -3.426 21.625 16.438 1 41.78 97 THR B O 1
ATOM 1739 N N . GLY B 1 98 ? -5.004 22.016 15.258 1 47.62 98 GLY B N 1
ATOM 1740 C CA . GLY B 1 98 ? -5.578 20.672 15.258 1 47.62 98 GLY B CA 1
ATOM 1741 C C . GLY B 1 98 ? -4.574 19.594 14.898 1 47.62 98 GLY B C 1
ATOM 1742 O O . GLY B 1 98 ? -3.717 19.797 14.039 1 47.62 98 GLY B O 1
ATOM 1743 N N . LYS B 1 99 ? -4.133 18.875 15.844 1 54.69 99 LYS B N 1
ATOM 1744 C CA . LYS B 1 99 ? -3.205 17.75 15.773 1 54.69 99 LYS B CA 1
ATOM 1745 C C . LYS B 1 99 ? -3.398 16.953 14.477 1 54.69 99 LYS B C 1
ATOM 1747 O O . LYS B 1 99 ? -4.512 16.516 14.172 1 54.69 99 LYS B O 1
ATOM 1752 N N . ARG B 1 100 ? -2.602 17.125 13.445 1 72.75 100 ARG B N 1
ATOM 1753 C CA . ARG B 1 100 ? -2.518 16.328 12.234 1 72.75 100 ARG B CA 1
ATOM 1754 C C . ARG B 1 100 ? -2.043 14.914 12.547 1 72.75 100 ARG B C 1
ATOM 1756 O O . ARG B 1 100 ? -1.149 14.719 13.375 1 72.75 100 ARG B O 1
ATOM 1763 N N . GLY B 1 101 ? -2.82 13.883 12.203 1 88.62 101 GLY B N 1
ATOM 1764 C CA . GLY B 1 101 ? -2.41 12.5 12.43 1 88.62 101 GLY B CA 1
ATOM 1765 C C . GLY B 1 101 ? -2.631 11.609 11.219 1 88.62 101 GLY B C 1
ATOM 1766 O O . GLY B 1 101 ? -3.496 11.891 10.383 1 88.62 101 GLY B O 1
ATOM 1767 N N . MET B 1 102 ? -1.74 10.734 11.055 1 93.25 102 MET B N 1
ATOM 1768 C CA . MET B 1 102 ? -1.874 9.695 10.031 1 93.25 102 MET B CA 1
ATOM 1769 C C . MET B 1 102 ? -1.509 8.328 10.594 1 93.25 102 MET B C 1
ATOM 1771 O O . MET B 1 102 ? -0.553 8.203 11.359 1 93.25 102 MET B O 1
ATOM 1775 N N . HIS B 1 103 ? -2.277 7.41 10.273 1 96.31 103 HIS B N 1
ATOM 1776 C CA . HIS B 1 103 ? -1.957 6.027 10.609 1 96.31 103 HIS B CA 1
ATOM 1777 C C . HIS B 1 103 ? -2.289 5.09 9.453 1 96.31 103 HIS B C 1
ATOM 1779 O O . HIS B 1 103 ? -3.35 5.211 8.836 1 96.31 103 HIS B O 1
ATOM 1785 N N . SER B 1 104 ? -1.414 4.262 9.117 1 97.25 104 SER B N 1
ATOM 1786 C CA . SER B 1 104 ? -1.587 3.256 8.07 1 97.25 104 SER B CA 1
ATOM 1787 C C . SER B 1 104 ? -1.262 1.859 8.594 1 97.25 104 SER B C 1
ATOM 1789 O O . SER B 1 104 ? -0.364 1.692 9.422 1 97.25 104 SER B O 1
ATOM 1791 N N . ALA B 1 105 ? -1.978 0.946 8.141 1 98 105 ALA B N 1
ATOM 1792 C CA . ALA B 1 105 ? -1.741 -0.461 8.453 1 98 105 ALA B CA 1
ATOM 1793 C C . ALA B 1 105 ? -2.049 -1.349 7.254 1 98 105 ALA B C 1
ATOM 1795 O O . ALA B 1 105 ? -2.73 -0.924 6.32 1 98 105 ALA B O 1
ATOM 1796 N N . SER B 1 106 ? -1.494 -2.527 7.285 1 98.25 106 SER B N 1
ATOM 1797 C CA . SER B 1 106 ? -1.707 -3.492 6.211 1 98.25 106 SER B CA 1
ATOM 1798 C C . SER B 1 106 ? -1.981 -4.887 6.766 1 98.25 106 SER B C 1
ATOM 1800 O O . SER B 1 106 ? -1.52 -5.227 7.855 1 98.25 106 SER B O 1
ATOM 1802 N N . GLY B 1 107 ? -2.713 -5.637 6.07 1 98.5 107 GLY B N 1
ATOM 1803 C CA . GLY B 1 107 ? -2.938 -7.059 6.277 1 98.5 107 GLY B CA 1
ATOM 1804 C C . GLY B 1 107 ? -2.916 -7.859 4.988 1 98.5 107 GLY B C 1
ATOM 1805 O O . GLY B 1 107 ? -2.994 -7.293 3.898 1 98.5 107 GLY B O 1
ATOM 1806 N N . ALA B 1 108 ? -2.738 -9.172 5.176 1 98.5 108 ALA B N 1
ATOM 1807 C CA . ALA B 1 108 ? -2.594 -9.984 3.969 1 98.5 108 ALA B CA 1
ATOM 1808 C C . ALA B 1 108 ? -3.189 -11.375 4.164 1 98.5 108 ALA B C 1
ATOM 1810 O O . ALA B 1 108 ? -3.336 -11.836 5.297 1 98.5 108 ALA B O 1
ATOM 1811 N N . PHE B 1 109 ? -3.637 -11.961 3.117 1 98.38 109 PHE B N 1
ATOM 1812 C CA . PHE B 1 109 ? -3.887 -13.383 2.918 1 98.38 109 PHE B CA 1
ATOM 1813 C C . PHE B 1 109 ? -2.961 -13.953 1.851 1 98.38 109 PHE B C 1
ATOM 1815 O O . PHE B 1 109 ? -3.182 -13.75 0.656 1 98.38 109 PHE B O 1
ATOM 1822 N N . TRP B 1 110 ? -1.85 -14.641 2.234 1 96.88 110 TRP B N 1
ATOM 1823 C CA . TRP B 1 110 ? -0.813 -15.141 1.338 1 96.88 110 TRP B CA 1
ATOM 1824 C C . TRP B 1 110 ? 0.015 -16.219 2.014 1 96.88 110 TRP B C 1
ATOM 1826 O O . TRP B 1 110 ? -0.354 -16.719 3.08 1 96.88 110 TRP B O 1
ATOM 1836 N N . ASP B 1 111 ? 0.969 -16.828 1.295 1 94.56 111 ASP B N 1
ATOM 1837 C CA . ASP B 1 111 ? 1.947 -17.734 1.885 1 94.56 111 ASP B CA 1
ATOM 1838 C C . ASP B 1 111 ? 2.979 -16.969 2.711 1 94.56 111 ASP B C 1
ATOM 1840 O O . ASP B 1 111 ? 3.908 -16.375 2.158 1 94.56 111 ASP B O 1
ATOM 1844 N N . VAL B 1 112 ? 2.895 -17.047 3.992 1 92.94 112 VAL B N 1
ATOM 1845 C CA . VAL B 1 112 ? 3.676 -16.203 4.895 1 92.94 112 VAL B CA 1
ATOM 1846 C C . VAL B 1 112 ? 5.148 -16.594 4.82 1 92.94 112 VAL B C 1
ATOM 1848 O O . VAL B 1 112 ? 6.023 -15.852 5.258 1 92.94 112 VAL B O 1
ATOM 1851 N N . ASN B 1 113 ? 5.426 -17.703 4.203 1 92.69 113 ASN B N 1
ATOM 1852 C CA . ASN B 1 113 ? 6.805 -18.172 4.109 1 92.69 113 ASN B CA 1
ATOM 1853 C C . ASN B 1 113 ? 7.48 -17.672 2.836 1 92.69 113 ASN B C 1
ATOM 1855 O O . ASN B 1 113 ? 8.711 -17.688 2.732 1 92.69 113 ASN B O 1
ATOM 1859 N N . ARG B 1 114 ? 6.684 -17.297 1.885 1 93.94 114 ARG B N 1
ATOM 1860 C CA . ARG B 1 114 ? 7.258 -17 0.577 1 93.94 114 ARG B CA 1
ATOM 1861 C C . ARG B 1 114 ? 6.938 -15.57 0.149 1 93.94 114 ARG B C 1
ATOM 1863 O O . ARG B 1 114 ? 7.68 -14.977 -0.631 1 93.94 114 ARG B O 1
ATOM 1870 N N . ASP B 1 115 ? 5.785 -15.148 0.6 1 97 115 ASP B N 1
ATOM 1871 C CA . ASP B 1 115 ? 5.371 -13.789 0.284 1 97 115 ASP B CA 1
ATOM 1872 C C . ASP B 1 115 ? 5.73 -12.828 1.415 1 97 115 ASP B C 1
ATOM 1874 O O . ASP B 1 115 ? 6.094 -13.258 2.512 1 97 115 ASP B O 1
ATOM 1878 N N . GLY B 1 116 ? 5.73 -11.508 1.108 1 96.94 116 GLY B N 1
ATOM 1879 C CA . GLY B 1 116 ? 6.031 -10.57 2.184 1 96.94 116 GLY B CA 1
ATOM 1880 C C . GLY B 1 116 ? 5.945 -9.117 1.755 1 96.94 116 GLY B C 1
ATOM 1881 O O . GLY B 1 116 ? 5.629 -8.828 0.601 1 96.94 116 GLY B O 1
ATOM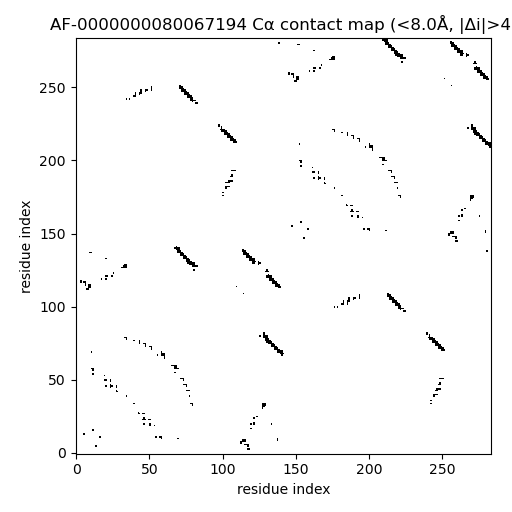 1882 N N . MET B 1 117 ? 6.152 -8.281 2.768 1 97.69 117 MET B N 1
ATOM 1883 C CA . MET B 1 117 ? 6.145 -6.832 2.619 1 97.69 117 MET B CA 1
ATOM 1884 C C . MET B 1 117 ? 7.242 -6.191 3.463 1 97.69 117 MET B C 1
ATOM 1886 O O . MET B 1 117 ? 7.535 -6.656 4.566 1 97.69 117 MET B O 1
ATOM 1890 N N . TRP B 1 118 ? 7.773 -5.207 2.959 1 97.19 118 TRP B N 1
ATOM 1891 C CA . TRP B 1 118 ? 8.789 -4.418 3.648 1 97.19 118 TRP B CA 1
ATOM 1892 C C . TRP B 1 118 ? 8.555 -2.926 3.434 1 97.19 118 TRP B C 1
ATOM 1894 O O . TRP B 1 118 ? 8.234 -2.494 2.324 1 97.19 118 TRP B O 1
ATOM 1904 N N . THR B 1 119 ? 8.672 -2.205 4.484 1 97.56 119 THR B N 1
ATOM 1905 C CA . THR B 1 119 ? 8.5 -0.757 4.414 1 97.56 119 THR B CA 1
ATOM 1906 C C . THR B 1 119 ? 9.781 -0.041 4.836 1 97.56 119 THR B C 1
ATOM 1908 O O . THR B 1 119 ? 10.477 -0.487 5.75 1 97.56 119 THR B O 1
ATOM 1911 N N . PHE B 1 120 ? 9.969 1.082 4.199 1 97.88 120 PHE B N 1
ATOM 1912 C CA . PHE B 1 120 ? 11.188 1.864 4.367 1 97.88 120 PHE B CA 1
ATOM 1913 C C . PHE B 1 120 ? 10.875 3.355 4.414 1 97.88 120 PHE B C 1
ATOM 1915 O O . PHE B 1 120 ? 10.227 3.883 3.508 1 97.88 120 PHE B O 1
ATOM 1922 N N . LYS B 1 121 ? 11.273 3.969 5.527 1 97.88 121 LYS B N 1
ATOM 1923 C CA . LYS B 1 121 ? 11.25 5.426 5.598 1 97.88 121 LYS B CA 1
ATOM 1924 C C . LYS B 1 121 ? 12.609 6.012 5.23 1 97.88 121 LYS B C 1
ATOM 1926 O O . LYS B 1 121 ? 13.617 5.707 5.871 1 97.88 121 LYS B O 1
ATOM 1931 N N . TYR B 1 122 ? 12.57 6.84 4.246 1 98.25 122 TYR B N 1
ATOM 1932 C CA . TYR B 1 122 ? 13.812 7.414 3.74 1 98.25 122 TYR B CA 1
ATOM 1933 C C . TYR B 1 122 ? 14.312 8.523 4.652 1 98.25 122 TYR B C 1
ATOM 1935 O O . TYR B 1 122 ? 13.711 9.594 4.727 1 98.25 122 TYR B O 1
ATOM 1943 N N . PRO B 1 123 ? 15.453 8.352 5.293 1 97.44 123 PRO B N 1
ATOM 1944 C CA . PRO B 1 123 ? 15.891 9.312 6.309 1 97.44 123 PRO B CA 1
ATOM 1945 C C . PRO B 1 123 ? 16.312 10.656 5.707 1 97.44 123 PRO B C 1
ATOM 1947 O O . PRO B 1 123 ? 16.219 11.688 6.371 1 97.44 123 PRO B O 1
ATOM 1950 N N . GLY B 1 124 ? 16.734 10.703 4.473 1 96.44 124 GLY B N 1
ATOM 1951 C CA . GLY B 1 124 ? 17.234 11.922 3.852 1 96.44 124 GLY B CA 1
ATOM 1952 C C . GLY B 1 124 ? 16.141 12.906 3.5 1 96.44 124 GLY B C 1
ATOM 1953 O O . GLY B 1 124 ? 16.422 14.023 3.057 1 96.44 124 GLY B O 1
ATOM 1954 N N . ALA B 1 125 ? 14.922 12.484 3.748 1 96.31 125 ALA B N 1
ATOM 1955 C CA . ALA B 1 125 ? 13.805 13.352 3.377 1 96.31 125 ALA B CA 1
ATOM 1956 C C . ALA B 1 125 ? 13.547 14.406 4.445 1 96.31 125 ALA B C 1
ATOM 1958 O O . ALA B 1 125 ? 13.008 15.477 4.148 1 96.31 125 ALA B O 1
ATOM 1959 N N . ASP B 1 126 ? 13.938 14.109 5.652 1 93.56 126 ASP B N 1
ATOM 1960 C CA . ASP B 1 126 ? 13.594 14.953 6.789 1 93.56 126 ASP B CA 1
ATOM 1961 C C . ASP B 1 126 ? 14.188 16.359 6.625 1 93.56 126 ASP B C 1
ATOM 1963 O O . ASP B 1 126 ? 13.516 17.359 6.883 1 93.56 126 ASP B O 1
ATOM 1967 N N . GLU B 1 127 ? 15.406 16.422 6.254 1 92.81 127 GLU B N 1
ATOM 1968 C CA . GLU B 1 127 ? 16.094 17.719 6.121 1 92.81 127 GLU B CA 1
ATOM 1969 C C . GLU B 1 127 ? 15.477 18.547 5.004 1 92.81 127 GLU B C 1
ATOM 1971 O O . GLU B 1 127 ? 15.727 19.75 4.906 1 92.81 127 GLU B O 1
ATOM 1976 N N . ARG B 1 128 ? 14.594 17.984 4.199 1 93.75 128 ARG B N 1
ATOM 1977 C CA . ARG B 1 128 ? 13.945 18.656 3.076 1 93.75 128 ARG B CA 1
ATOM 1978 C C . ARG B 1 128 ? 12.508 19.047 3.422 1 93.75 128 ARG B C 1
ATOM 1980 O O . ARG B 1 128 ? 11.766 19.516 2.562 1 93.75 128 ARG B O 1
ATOM 1987 N N . GLY B 1 129 ? 12.117 18.766 4.66 1 92.5 129 GLY B N 1
ATOM 1988 C CA . GLY B 1 129 ? 10.742 19.016 5.066 1 92.5 129 GLY B CA 1
ATOM 1989 C C . GLY B 1 129 ? 9.758 18 4.512 1 92.5 129 GLY B C 1
ATOM 1990 O O . GLY B 1 129 ? 8.586 18.312 4.316 1 92.5 129 GLY B O 1
ATOM 1991 N N . LEU B 1 130 ? 10.297 16.828 4.121 1 95.12 130 LEU B N 1
ATOM 1992 C CA . LEU B 1 130 ? 9.477 15.773 3.551 1 95.12 130 LEU B CA 1
ATOM 1993 C C . LEU B 1 130 ? 9.516 14.523 4.426 1 95.12 130 LEU B C 1
ATOM 1995 O O . LEU B 1 130 ? 10.43 14.352 5.23 1 95.12 130 LEU B O 1
ATOM 1999 N N . ASP B 1 131 ? 8.5 13.758 4.332 1 95.5 131 ASP B N 1
ATOM 2000 C CA . ASP B 1 131 ? 8.531 12.336 4.66 1 95.5 131 ASP B CA 1
ATOM 2001 C C . ASP B 1 131 ? 8.328 11.484 3.412 1 95.5 131 ASP B C 1
ATOM 2003 O O . ASP B 1 131 ? 7.43 11.742 2.613 1 95.5 131 ASP B O 1
ATOM 2007 N N . VAL B 1 132 ? 9.227 10.547 3.219 1 97.75 132 VAL B N 1
ATOM 2008 C CA . VAL B 1 132 ? 9.109 9.602 2.109 1 97.75 132 VAL B CA 1
ATOM 2009 C C . VAL B 1 132 ? 9.031 8.18 2.65 1 97.75 132 VAL B C 1
ATOM 2011 O O . VAL B 1 132 ? 9.938 7.719 3.355 1 97.75 132 VAL B O 1
ATOM 2014 N N . VAL B 1 133 ? 7.977 7.52 2.365 1 98.06 133 VAL B N 1
ATOM 2015 C CA . VAL B 1 133 ? 7.801 6.125 2.764 1 98.06 133 VAL B CA 1
ATOM 2016 C C . VAL B 1 133 ? 7.645 5.25 1.522 1 98.06 133 VAL B C 1
ATOM 2018 O O . VAL B 1 133 ? 6.812 5.531 0.657 1 98.06 133 VAL B O 1
ATOM 2021 N N . VAL B 1 134 ? 8.438 4.234 1.447 1 98.69 134 VAL B N 1
ATOM 2022 C CA . VAL B 1 134 ? 8.391 3.252 0.37 1 98.69 134 VAL B CA 1
ATOM 2023 C C . VAL B 1 134 ? 7.953 1.896 0.924 1 98.69 134 VAL B C 1
ATOM 2025 O O . VAL B 1 134 ? 8.406 1.48 1.992 1 98.69 134 VAL B O 1
ATOM 2028 N N . SER B 1 135 ? 7.059 1.252 0.25 1 98.44 135 SER B N 1
ATOM 2029 C CA . SER B 1 135 ? 6.645 -0.105 0.594 1 98.44 135 SER B CA 1
ATOM 2030 C C . SER B 1 135 ? 6.836 -1.057 -0.581 1 98.44 135 SER B C 1
ATOM 2032 O O . SER B 1 135 ? 6.402 -0.77 -1.698 1 98.44 135 SER B O 1
ATOM 2034 N N . VAL B 1 136 ? 7.492 -2.131 -0.329 1 98.56 136 VAL B N 1
ATOM 2035 C CA . VAL B 1 136 ? 7.691 -3.188 -1.315 1 98.56 136 VAL B CA 1
ATOM 2036 C C . VAL B 1 136 ? 6.938 -4.445 -0.887 1 98.56 136 VAL B C 1
ATOM 2038 O O . VAL B 1 136 ? 7.062 -4.895 0.255 1 98.56 136 VAL B O 1
ATOM 2041 N N . THR B 1 137 ? 6.172 -5.004 -1.742 1 98 137 THR B N 1
ATOM 2042 C CA . THR B 1 137 ? 5.5 -6.281 -1.549 1 98 137 THR B CA 1
ATOM 2043 C C . THR B 1 137 ? 5.926 -7.285 -2.619 1 98 137 THR B C 1
ATOM 2045 O O . THR B 1 137 ? 6.031 -6.938 -3.797 1 98 137 THR B O 1
ATOM 2048 N N . TRP B 1 138 ? 6.203 -8.508 -2.197 1 98.06 138 TRP B N 1
ATOM 2049 C CA . TRP B 1 138 ? 6.574 -9.547 -3.148 1 98.06 138 TRP B CA 1
ATOM 2050 C C . TRP B 1 138 ? 5.707 -10.789 -2.963 1 98.06 138 TRP B C 1
ATOM 2052 O O . TRP B 1 138 ? 5.32 -11.125 -1.838 1 98.06 138 TRP B O 1
ATOM 2062 N N . PHE B 1 139 ? 5.469 -11.438 -4.094 1 96.69 139 PHE B N 1
ATOM 2063 C CA . PHE B 1 139 ? 4.738 -12.703 -4.148 1 96.69 139 PHE B CA 1
ATOM 2064 C C . PHE B 1 139 ? 5.531 -13.75 -4.922 1 96.69 139 PHE B C 1
ATOM 2066 O O . PHE B 1 139 ? 5.848 -13.547 -6.098 1 96.69 139 PHE B O 1
ATOM 2073 N N . ALA B 1 140 ? 5.836 -14.805 -4.25 1 95.81 140 ALA B N 1
ATOM 2074 C CA . ALA B 1 140 ? 6.566 -15.883 -4.918 1 95.81 140 ALA B CA 1
ATOM 2075 C C . ALA B 1 140 ? 5.691 -16.578 -5.953 1 95.81 140 ALA B C 1
ATOM 2077 O O . ALA B 1 140 ? 4.512 -16.844 -5.707 1 95.81 140 ALA B O 1
ATOM 2078 N N . VAL B 1 141 ? 6.434 -16.812 -7.121 1 92.19 141 VAL B N 1
ATOM 2079 C CA . VAL B 1 141 ? 5.734 -17.5 -8.203 1 92.19 141 VAL B CA 1
ATOM 2080 C C . VAL B 1 141 ? 6 -19 -8.125 1 92.19 141 VAL B C 1
ATOM 2082 O O . VAL B 1 141 ? 7.156 -19.438 -8.055 1 92.19 141 VAL B O 1
ATOM 2085 N N . ASN B 1 142 ? 5.051 -19.891 -7.961 1 75.94 142 ASN B N 1
ATOM 2086 C CA . ASN B 1 142 ? 5.152 -21.344 -7.906 1 75.94 142 ASN B CA 1
ATOM 2087 C C . ASN B 1 142 ? 5.57 -21.828 -6.516 1 75.94 142 ASN B C 1
ATOM 2089 O O . ASN B 1 142 ? 6.305 -21.125 -5.809 1 75.94 142 ASN B O 1
#

Secondary structure (DSSP, 8-state):
-------SS-SS-HHHHHHHHHHHHHHHTTT--S--TTTHHHHHHHHHHHHHHHHHHHT--SSTTSPPSEEEEEEEEEEE-----GGGGSS----------EEEEEEEES-TTT-EEEEEE-GGGGGGTEEEEEEEEEEE--/-------SS-SS-HHHHHHHHHHHHHHHTTT--S--TTTHHHHHHHHHHHHHHHHHHHT--SSTTSPPSEEEEEEEEEEE-----GGGGSS----------EEEEEEEES-TTT-EEEEEE-GGGGGGTEEEEEEEEEEE--

pLDDT: mean 86.08, std 21.23, range [23.73, 98.94]

Foldseek 3Di:
DPPPPPQPADLDDPVVLQVQLQVQLCVLCPPAQADDPVCVVVSFVSSQVSSVVVSQVSQPDPDPVDDRFKDKDKGKDKDQQPPPPVVVVPDDPPPCPPDDDDDDDDDDDADSNHWDKDKDWHPVCVSSRMTMMMMMIMHGDD/DPPPPPQPADLDDPVVLQVQLQVQLCVLCPPAQADDPVCVVVSFVSSQVSSVVVSQVSQPDPDPPDDRFKDKDKGKDKDQQPPPPPVVVPDDPPPCPPDDDDDDDDDDDADSNHWDKDKDWHPVCVSSRMTMMMMMTMHGDD